Protein AF-0000000080698400 (afdb_homodimer)

Organism: Cardiobacterium hominis (strain ATCC 15826 / DSM 8339 / NCTC 10426 / 6573) (NCBI:txid638300)

Structure (mmCIF, N/CA/C/O backbone):
data_AF-0000000080698400-model_v1
#
loop_
_entity.id
_entity.type
_entity.pdbx_description
1 polymer 'DUF2726 domain-containing protein'
#
loop_
_atom_site.group_PDB
_atom_site.id
_atom_site.type_symbol
_atom_site.label_atom_id
_atom_site.label_alt_id
_atom_site.label_comp_id
_atom_site.label_asym_id
_atom_site.label_entity_id
_atom_site.label_seq_id
_atom_site.pdbx_PDB_ins_code
_atom_site.Cartn_x
_atom_site.Cartn_y
_atom_site.Cartn_z
_atom_site.occupancy
_atom_site.B_iso_or_equiv
_atom_site.auth_seq_id
_atom_site.auth_comp_id
_atom_site.auth_asym_id
_atom_site.auth_atom_id
_atom_site.pdbx_PDB_model_num
ATOM 1 N N . MET A 1 1 ? 41.75 26.656 46.562 1 43.94 1 MET A N 1
ATOM 2 C CA . MET A 1 1 ? 40.75 25.609 46.781 1 43.94 1 MET A CA 1
ATOM 3 C C . MET A 1 1 ? 39.75 25.578 45.625 1 43.94 1 MET A C 1
ATOM 5 O O . MET A 1 1 ? 38.844 26.406 45.562 1 43.94 1 MET A O 1
ATOM 9 N N . GLN A 1 2 ? 40.094 25.203 44.406 1 65.56 2 GLN A N 1
ATOM 10 C CA . GLN A 1 2 ? 39.625 25.156 43.031 1 65.56 2 GLN A CA 1
ATOM 11 C C . GLN A 1 2 ? 38.438 24.234 42.875 1 65.56 2 GLN A C 1
ATOM 13 O O . GLN A 1 2 ? 37.875 24.078 41.781 1 65.56 2 GLN A O 1
ATOM 18 N N . PHE A 1 3 ? 38 23.656 44 1 71.06 3 PHE A N 1
ATOM 19 C CA . PHE A 1 3 ? 37 22.609 44.094 1 71.06 3 PHE A CA 1
ATOM 20 C C . PHE A 1 3 ? 35.594 23.188 43.812 1 71.06 3 PHE A C 1
ATOM 22 O O . PHE A 1 3 ? 34.75 22.516 43.188 1 71.06 3 PHE A O 1
ATOM 29 N N . PRO A 1 4 ? 35.406 24.438 44.062 1 76.19 4 PRO A N 1
ATOM 30 C CA . PRO A 1 4 ? 34.031 24.922 43.969 1 76.19 4 PRO A CA 1
ATOM 31 C C . PRO A 1 4 ? 33.594 25.109 42.5 1 76.19 4 PRO A C 1
ATOM 33 O O . PRO A 1 4 ? 32.438 24.859 42.188 1 76.19 4 PRO A O 1
ATOM 36 N N . VAL A 1 5 ? 34.469 25.25 41.625 1 80.94 5 VAL A N 1
ATOM 37 C CA . VAL A 1 5 ? 34.156 25.531 40.219 1 80.94 5 VAL A CA 1
ATOM 38 C C . VAL A 1 5 ? 33.781 24.234 39.5 1 80.94 5 VAL A C 1
ATOM 40 O O . VAL A 1 5 ? 32.844 24.219 38.688 1 80.94 5 VAL A O 1
ATOM 43 N N . ILE A 1 6 ? 34.469 23.203 39.906 1 81.56 6 ILE A N 1
ATOM 44 C CA . ILE A 1 6 ? 34.25 21.922 39.281 1 81.56 6 ILE A CA 1
ATOM 45 C C . ILE A 1 6 ? 32.875 21.375 39.656 1 81.56 6 ILE A C 1
ATOM 47 O O . ILE A 1 6 ? 32.156 20.875 38.781 1 81.56 6 ILE A O 1
ATOM 51 N N . ILE A 1 7 ? 32.5 21.547 40.875 1 82.56 7 ILE A N 1
ATOM 52 C CA . ILE A 1 7 ? 31.234 21.031 41.375 1 82.56 7 ILE A CA 1
ATOM 53 C C . ILE A 1 7 ? 30.078 21.797 40.719 1 82.56 7 ILE A C 1
ATOM 55 O O . ILE A 1 7 ? 29.078 21.203 40.344 1 82.56 7 ILE A O 1
ATOM 59 N N . THR A 1 8 ? 30.328 23.078 40.469 1 83.06 8 THR A N 1
ATOM 60 C CA . THR A 1 8 ? 29.312 23.922 39.844 1 83.06 8 THR A CA 1
ATOM 61 C C . THR A 1 8 ? 29.109 23.531 38.375 1 83.06 8 THR A C 1
ATOM 63 O O . THR A 1 8 ? 27.984 23.469 37.906 1 83.06 8 THR A O 1
ATOM 66 N N . GLY A 1 9 ? 30.203 23.172 37.75 1 82.62 9 GLY A N 1
ATOM 67 C CA . GLY A 1 9 ? 30.125 22.75 36.375 1 82.62 9 GLY A CA 1
ATOM 68 C C . GLY A 1 9 ? 29.391 21.438 36.188 1 82.62 9 GLY A C 1
ATOM 69 O O . GLY A 1 9 ? 28.547 21.328 35.281 1 82.62 9 GLY A O 1
ATOM 70 N N . ILE A 1 10 ? 29.688 20.531 37.062 1 86.38 10 ILE A N 1
ATOM 71 C CA . ILE A 1 10 ? 29.062 19.203 37 1 86.38 10 ILE A CA 1
ATOM 72 C C . ILE A 1 10 ? 27.562 19.328 37.281 1 86.38 10 ILE A C 1
ATOM 74 O O . ILE A 1 10 ? 26.75 18.688 36.625 1 86.38 10 ILE A O 1
ATOM 78 N N . SER A 1 11 ? 27.234 20.219 38.219 1 86.38 11 SER A N 1
ATOM 79 C CA . SER A 1 11 ? 25.844 20.438 38.594 1 86.38 11 SER A CA 1
ATOM 80 C C . SER A 1 11 ? 25.047 21.031 37.438 1 86.38 11 SER A C 1
ATOM 82 O O . SER A 1 11 ? 23.906 20.641 37.188 1 86.38 11 SER A O 1
ATOM 84 N N . ILE A 1 12 ? 25.688 21.984 36.688 1 87.75 12 ILE A N 1
ATOM 85 C CA . ILE A 1 12 ? 25.047 22.625 35.562 1 87.75 12 ILE A CA 1
ATOM 86 C C . ILE A 1 12 ? 24.859 21.594 34.438 1 87.75 12 ILE A C 1
ATOM 88 O O . ILE A 1 12 ? 23.797 21.531 33.812 1 87.75 12 ILE A O 1
ATOM 92 N N . PHE A 1 13 ? 25.906 20.766 34.25 1 87.75 13 PHE A N 1
ATOM 93 C CA . PHE A 1 13 ? 25.844 19.719 33.219 1 87.75 13 PHE A CA 1
ATOM 94 C C . PHE A 1 13 ? 24.75 18.719 33.531 1 87.75 13 PHE A C 1
ATOM 96 O O . PHE A 1 13 ? 24 18.328 32.625 1 87.75 13 PHE A O 1
ATOM 103 N N . LEU A 1 14 ? 24.578 18.359 34.812 1 87.94 14 LEU A N 1
ATOM 104 C CA . LEU A 1 14 ? 23.531 17.438 35.219 1 87.94 14 LEU A CA 1
ATOM 105 C C . LEU A 1 14 ? 22.156 18.062 35.062 1 87.94 14 LEU A C 1
ATOM 107 O O . LEU A 1 14 ? 21.219 17.391 34.625 1 87.94 14 LEU A O 1
ATOM 111 N N . LEU A 1 15 ? 22.047 19.391 35.312 1 88.69 15 LEU A N 1
ATOM 112 C CA . LEU A 1 15 ? 20.766 20.094 35.188 1 88.69 15 LEU A CA 1
ATOM 113 C C . LEU A 1 15 ? 20.359 20.203 33.719 1 88.69 15 LEU A C 1
ATOM 115 O O . LEU A 1 15 ? 19.203 20 33.375 1 88.69 15 LEU A O 1
ATOM 119 N N . LEU A 1 16 ? 21.344 20.516 32.844 1 89.5 16 LEU A N 1
ATOM 120 C CA . LEU A 1 16 ? 21.078 20.578 31.406 1 89.5 16 LEU A CA 1
ATOM 121 C C . LEU A 1 16 ? 20.688 19.219 30.859 1 89.5 16 LEU A C 1
ATOM 123 O O . LEU A 1 16 ? 19.797 19.109 30 1 89.5 16 LEU A O 1
ATOM 127 N N . GLY A 1 17 ? 21.359 18.172 31.406 1 87.75 17 GLY A N 1
ATOM 128 C CA . GLY A 1 17 ? 21.016 16.812 31.047 1 87.75 17 GLY A CA 1
ATOM 129 C C . GLY A 1 17 ? 19.594 16.438 31.438 1 87.75 17 GLY A C 1
ATOM 130 O O . GLY A 1 17 ? 18.859 15.859 30.641 1 87.75 17 GLY A O 1
ATOM 131 N N . ILE A 1 18 ? 19.312 16.844 32.625 1 89.06 18 ILE A N 1
ATOM 132 C CA . ILE A 1 18 ? 17.984 16.562 33.156 1 89.06 18 ILE A CA 1
ATOM 133 C C . ILE A 1 18 ? 16.938 17.375 32.375 1 89.06 18 ILE A C 1
ATOM 135 O O . ILE A 1 18 ? 15.891 16.844 32 1 89.06 18 ILE A O 1
ATOM 139 N N . PHE A 1 19 ? 17.297 18.641 32.125 1 89.75 19 PHE A N 1
ATOM 140 C CA . PHE A 1 19 ? 16.391 19.484 31.328 1 89.75 19 PHE A CA 1
ATOM 141 C C . PHE A 1 19 ? 16.172 18.906 29.938 1 89.75 19 PHE A C 1
ATOM 143 O O . PHE A 1 19 ? 15.047 18.859 29.453 1 89.75 19 PHE A O 1
ATOM 150 N N . GLY A 1 20 ? 17.25 18.391 29.266 1 87.69 20 GLY A N 1
ATOM 151 C CA . GLY A 1 20 ? 17.156 17.75 27.953 1 87.69 20 GLY A CA 1
ATOM 152 C C . GLY A 1 20 ? 16.297 16.5 27.969 1 87.69 20 GLY A C 1
ATOM 153 O O . GLY A 1 20 ? 15.5 16.281 27.047 1 87.69 20 GLY A O 1
ATOM 154 N N . MET A 1 21 ? 16.469 15.828 29.031 1 89.88 21 MET A N 1
ATOM 155 C CA . MET A 1 21 ? 15.711 14.594 29.156 1 89.88 21 MET A CA 1
ATOM 156 C C . MET A 1 21 ? 14.227 14.891 29.359 1 89.88 21 MET A C 1
ATOM 158 O O . MET A 1 21 ? 13.375 14.25 28.75 1 89.88 21 MET A O 1
ATOM 162 N N . VAL A 1 22 ? 13.922 15.828 30.188 1 88.88 22 VAL A N 1
ATOM 163 C CA . VAL A 1 22 ? 12.539 16.203 30.469 1 88.88 22 VAL A CA 1
ATOM 164 C C . VAL A 1 22 ? 11.898 16.766 29.188 1 88.88 22 VAL A C 1
ATOM 166 O O . VAL A 1 22 ? 10.75 16.438 28.875 1 88.88 22 VAL A O 1
ATOM 169 N N . ARG A 1 23 ? 12.664 17.562 28.469 1 89.44 23 ARG A N 1
ATOM 170 C CA . ARG A 1 23 ? 12.172 18.125 27.219 1 89.44 23 ARG A CA 1
ATOM 171 C C . ARG A 1 23 ? 11.859 17.031 26.203 1 89.44 23 ARG A C 1
ATOM 173 O O . ARG A 1 23 ? 10.828 17.078 25.531 1 89.44 23 ARG A O 1
ATOM 180 N N . GLN A 1 24 ? 12.688 16.031 26.078 1 88 24 GLN A N 1
ATOM 181 C CA . GLN A 1 24 ? 12.484 14.914 25.156 1 88 24 GLN A CA 1
ATOM 182 C C . GLN A 1 24 ? 11.242 14.117 25.547 1 88 24 GLN A C 1
ATOM 184 O O . GLN A 1 24 ? 10.453 13.727 24.672 1 88 24 GLN A O 1
ATOM 189 N N . GLN A 1 25 ? 11.133 13.906 26.781 1 88.25 25 GLN A N 1
ATOM 190 C CA . GLN A 1 25 ? 9.977 13.172 27.281 1 88.25 25 GLN A CA 1
ATOM 191 C C . GLN A 1 25 ? 8.68 13.938 27.016 1 88.25 25 GLN A C 1
ATOM 193 O O . GLN A 1 25 ? 7.664 13.344 26.656 1 88.25 25 GLN A O 1
ATOM 198 N N . TRP A 1 26 ? 8.758 15.227 27.203 1 89.06 26 TRP A N 1
ATOM 199 C CA . TRP A 1 26 ? 7.594 16.062 26.953 1 89.06 26 TRP A CA 1
ATOM 200 C C . TRP A 1 26 ? 7.211 16.031 25.469 1 89.06 26 TRP A C 1
ATOM 202 O O . TRP A 1 26 ? 6.035 15.922 25.125 1 89.06 26 TRP A O 1
ATOM 212 N N . ARG A 1 27 ? 8.117 16.172 24.656 1 86.19 27 ARG A N 1
ATOM 213 C CA . ARG A 1 27 ? 7.883 16.109 23.219 1 86.19 27 ARG A CA 1
ATOM 214 C C . ARG A 1 27 ? 7.277 14.766 22.812 1 86.19 27 ARG A C 1
ATOM 216 O O . ARG A 1 27 ? 6.355 14.711 22 1 86.19 27 ARG A O 1
ATOM 223 N N . ALA A 1 28 ? 7.797 13.742 23.375 1 85.62 28 ALA A N 1
ATOM 224 C CA . ALA A 1 28 ? 7.293 12.398 23.094 1 85.62 28 ALA A CA 1
ATOM 225 C C . ALA A 1 28 ? 5.836 12.258 23.516 1 85.62 28 ALA A C 1
ATOM 227 O O . ALA A 1 28 ? 5.023 11.68 22.797 1 85.62 28 ALA A O 1
ATOM 228 N N . GLN A 1 29 ? 5.523 12.789 24.594 1 88.25 29 GLN A N 1
ATOM 229 C CA . GLN A 1 29 ? 4.164 12.727 25.125 1 88.25 29 GLN A CA 1
ATOM 230 C C . GLN A 1 29 ? 3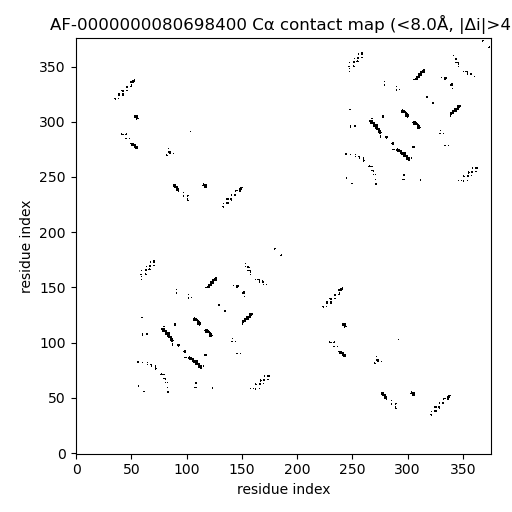.203 13.547 24.266 1 88.25 29 GLN A C 1
ATOM 232 O O . GLN A 1 29 ? 2.08 13.117 24 1 88.25 29 GLN A O 1
ATOM 237 N N . LYS A 1 30 ? 3.678 14.68 23.875 1 88.12 30 LYS A N 1
ATOM 238 C CA . LYS A 1 30 ? 2.867 15.531 23.016 1 88.12 30 LYS A CA 1
ATOM 239 C C . LYS A 1 30 ? 2.572 14.836 21.688 1 88.12 30 LYS A C 1
ATOM 241 O O . LYS A 1 30 ? 1.443 14.883 21.188 1 88.12 30 LYS A O 1
ATOM 246 N N . ARG A 1 31 ? 3.521 14.211 21.172 1 85.5 31 ARG A N 1
ATOM 247 C CA . ARG A 1 31 ? 3.357 13.484 19.922 1 85.5 31 ARG A CA 1
ATOM 248 C C . ARG A 1 31 ? 2.361 12.336 20.078 1 85.5 31 ARG A C 1
ATOM 250 O O . ARG A 1 31 ? 1.515 12.125 19.203 1 85.5 31 ARG A O 1
ATOM 257 N N . LYS A 1 32 ? 2.514 11.664 21.109 1 87.75 32 LYS A N 1
ATOM 258 C CA . LYS A 1 32 ? 1.601 10.555 21.375 1 87.75 32 LYS A CA 1
ATOM 259 C C . LYS A 1 32 ? 0.159 11.047 21.484 1 87.75 32 LYS A C 1
ATOM 261 O O . LYS A 1 32 ? -0.759 10.414 20.953 1 87.75 32 LYS A O 1
ATOM 266 N N . ARG A 1 33 ? -0.001 12.109 22.125 1 88.25 33 ARG A N 1
ATOM 267 C CA . ARG A 1 33 ? -1.326 12.695 22.281 1 88.25 33 ARG A CA 1
ATOM 268 C C . ARG A 1 33 ? -1.89 13.148 20.953 1 88.25 33 ARG A C 1
ATOM 270 O O . ARG A 1 33 ? -3.07 12.945 20.656 1 88.25 33 ARG A O 1
ATOM 277 N N . PHE A 1 34 ? -1.082 13.734 20.234 1 88.56 34 PHE A N 1
ATOM 278 C CA . PHE A 1 34 ? -1.497 14.195 18.906 1 88.56 34 PHE A CA 1
ATOM 279 C C . PHE A 1 34 ? -1.932 13.023 18.047 1 88.56 34 PHE A C 1
ATOM 281 O O . PHE A 1 34 ? -2.982 13.078 17.391 1 88.56 34 PHE A O 1
ATOM 288 N N . LYS A 1 35 ? -1.166 11.984 18.016 1 89.25 35 LYS A N 1
ATOM 289 C CA . LYS A 1 35 ? -1.488 10.797 17.234 1 89.25 35 LYS A CA 1
ATOM 290 C C . LYS A 1 35 ? -2.809 10.18 17.688 1 89.25 35 LYS A C 1
ATOM 292 O O . LYS A 1 35 ? -3.596 9.711 16.859 1 89.25 35 LYS A O 1
ATOM 297 N N . LYS A 1 36 ? -3.02 10.148 18.938 1 91.69 36 LYS A N 1
ATOM 298 C CA . LYS A 1 36 ? -4.27 9.617 19.484 1 91.69 36 LYS A CA 1
ATOM 299 C C . LYS A 1 36 ? -5.461 10.461 19.047 1 91.69 36 LYS A C 1
ATOM 301 O O . LYS A 1 36 ? -6.492 9.922 18.625 1 91.69 36 LYS A O 1
ATOM 306 N N . THR A 1 37 ? -5.328 11.719 19.141 1 93.69 37 THR A N 1
ATOM 307 C CA . THR A 1 37 ? -6.395 12.617 18.719 1 93.69 37 THR A CA 1
ATOM 308 C C . THR A 1 37 ? -6.691 12.453 17.234 1 93.69 37 THR A C 1
ATOM 310 O O . THR A 1 37 ? -7.852 12.438 16.828 1 93.69 37 THR A O 1
ATOM 313 N N . GLN A 1 38 ? -5.652 12.359 16.422 1 93.56 38 GLN A N 1
ATOM 314 C CA . GLN A 1 38 ? -5.824 12.141 14.992 1 93.56 38 GLN A CA 1
ATOM 315 C C . GLN A 1 38 ? -6.559 10.828 14.727 1 93.56 38 GLN A C 1
ATOM 317 O O . GLN A 1 38 ? -7.434 10.773 13.859 1 93.56 38 GLN A O 1
ATOM 322 N N . ALA A 1 39 ? -6.188 9.797 15.43 1 94.06 39 ALA A N 1
ATOM 323 C CA . ALA A 1 39 ? -6.844 8.5 15.289 1 94.06 39 ALA A CA 1
ATOM 324 C C . ALA A 1 39 ? -8.328 8.594 15.641 1 94.06 39 ALA A C 1
ATOM 326 O O . ALA A 1 39 ? -9.172 8.023 14.945 1 94.06 39 ALA A O 1
ATOM 327 N N . GLU A 1 40 ? -8.617 9.281 16.656 1 95.81 40 GLU A N 1
ATOM 328 C CA . GLU A 1 40 ? -10 9.469 17.094 1 95.81 40 GLU A CA 1
ATOM 329 C C . GLU A 1 40 ? -10.797 10.266 16.062 1 95.81 40 GLU A C 1
ATOM 331 O O . GLU A 1 40 ? -11.953 9.945 15.781 1 95.81 40 GLU A O 1
ATOM 336 N N . GLU A 1 41 ? -10.172 11.273 15.609 1 96.5 41 GLU A N 1
ATOM 337 C CA . GLU A 1 41 ? -10.82 12.062 14.57 1 96.5 41 GLU A CA 1
ATOM 338 C C . GLU A 1 41 ? -11.086 11.219 13.328 1 96.5 41 GLU A C 1
ATOM 340 O O . GLU A 1 41 ? -12.172 11.281 12.742 1 96.5 41 GLU A O 1
ATOM 345 N N . ASN A 1 42 ? -10.141 10.469 12.875 1 96.44 42 ASN A N 1
ATOM 346 C CA . ASN A 1 42 ? -10.312 9.578 11.734 1 96.44 42 ASN A CA 1
ATOM 347 C C . ASN A 1 42 ? -11.438 8.57 11.977 1 96.44 42 ASN A C 1
ATOM 349 O O . ASN A 1 42 ? -12.219 8.281 11.07 1 96.44 42 ASN A O 1
ATOM 353 N N . LEU A 1 43 ? -11.469 8.039 13.188 1 97 43 LEU A N 1
ATOM 354 C CA . LEU A 1 43 ? -12.523 7.098 13.523 1 97 43 LEU A CA 1
ATOM 355 C C . LEU A 1 43 ? -13.898 7.758 13.414 1 97 43 LEU A C 1
ATOM 357 O O . LEU A 1 43 ? -14.836 7.156 12.891 1 97 43 LEU A O 1
ATOM 361 N N . ARG A 1 44 ? -13.992 8.938 13.922 1 97.69 44 ARG A N 1
ATOM 362 C CA . ARG A 1 44 ? -15.25 9.672 13.812 1 97.69 44 ARG A CA 1
ATOM 363 C C . ARG A 1 44 ? -15.656 9.844 12.352 1 97.69 44 ARG A C 1
ATOM 365 O O . ARG A 1 44 ? -16.812 9.609 11.992 1 97.69 44 ARG A O 1
ATOM 372 N N . ILE A 1 45 ? -14.75 10.242 11.555 1 98.19 45 ILE A N 1
ATOM 373 C CA . ILE A 1 45 ? -14.992 10.453 10.133 1 98.19 45 ILE A CA 1
ATOM 374 C C . ILE A 1 45 ? -15.484 9.156 9.492 1 98.19 45 ILE A C 1
ATOM 376 O O . ILE A 1 45 ? -16.484 9.156 8.766 1 98.19 45 ILE A O 1
ATOM 380 N N . VAL A 1 46 ? -14.852 8.102 9.781 1 98.06 46 VAL A N 1
ATOM 381 C CA . VAL A 1 46 ? -15.172 6.805 9.188 1 98.06 46 VAL A CA 1
ATOM 382 C C . VAL A 1 46 ? -16.562 6.355 9.641 1 98.06 46 VAL A C 1
ATOM 384 O O . VAL A 1 46 ? -17.344 5.848 8.844 1 98.06 46 VAL A O 1
ATOM 387 N N . ARG A 1 47 ? -16.875 6.562 10.906 1 97.5 47 ARG A N 1
ATOM 388 C CA . ARG A 1 47 ? -18.156 6.168 11.477 1 97.5 47 ARG A CA 1
ATOM 389 C C . ARG A 1 47 ? -19.312 6.918 10.812 1 97.5 47 ARG A C 1
ATOM 391 O O . ARG A 1 47 ? -20.406 6.371 10.656 1 97.5 47 ARG A O 1
ATOM 398 N N . GLU A 1 48 ? -19.031 8.047 10.383 1 97.94 48 GLU A N 1
ATOM 399 C CA . GLU A 1 48 ? -20.078 8.922 9.875 1 97.94 48 GLU A CA 1
ATOM 400 C C . GLU A 1 48 ? -20.203 8.828 8.359 1 97.94 48 GLU A C 1
ATOM 402 O O . GLU A 1 48 ? -21.031 9.508 7.754 1 97.94 48 GLU A O 1
ATOM 407 N N . ASN A 1 49 ? -19.406 7.984 7.773 1 98.19 49 ASN A N 1
ATOM 408 C CA . ASN A 1 49 ? -19.406 7.922 6.316 1 98.19 49 ASN A CA 1
ATOM 409 C C . ASN A 1 49 ? -19.406 6.48 5.82 1 98.19 49 ASN A C 1
ATOM 411 O O . ASN A 1 49 ? -19.125 5.555 6.586 1 98.19 49 ASN A O 1
ATOM 415 N N . ARG A 1 50 ? -19.766 6.336 4.535 1 98.12 50 ARG A N 1
ATOM 416 C CA . ARG A 1 50 ? -19.75 5.031 3.877 1 98.12 50 ARG A CA 1
ATOM 417 C C . ARG A 1 50 ? -18.781 5.012 2.707 1 98.12 50 ARG A C 1
ATOM 419 O O . ARG A 1 50 ? -18.781 5.922 1.876 1 98.12 50 ARG A O 1
ATOM 426 N N . TYR A 1 51 ? -18.016 4.012 2.711 1 98.56 51 TYR A N 1
ATOM 427 C CA . TYR A 1 51 ? -17.031 3.85 1.646 1 98.56 51 TYR A CA 1
ATOM 428 C C . TYR A 1 51 ? -17.531 2.879 0.584 1 98.56 51 TYR A C 1
ATOM 430 O O . TYR A 1 51 ? -18.453 2.105 0.829 1 98.56 51 TYR A O 1
ATOM 438 N N . GLN A 1 52 ? -16.938 2.988 -0.559 1 98.44 52 GLN A N 1
ATOM 439 C CA . GLN A 1 52 ? -17.266 2.109 -1.678 1 98.44 52 GLN A CA 1
ATOM 440 C C . GLN A 1 52 ? -16.062 1.269 -2.086 1 98.44 52 GLN A C 1
ATOM 442 O O . GLN A 1 52 ? -14.938 1.771 -2.137 1 98.44 52 GLN A O 1
ATOM 447 N N . ALA A 1 53 ? -16.359 0.037 -2.377 1 98.5 53 ALA A N 1
ATOM 448 C CA . ALA A 1 53 ? -15.289 -0.833 -2.852 1 98.5 53 ALA A CA 1
ATOM 449 C C . ALA A 1 53 ? -14.852 -0.451 -4.262 1 98.5 53 ALA A C 1
ATOM 451 O O . ALA A 1 53 ? -15.664 0.036 -5.059 1 98.5 53 ALA A O 1
ATOM 452 N N . LYS A 1 54 ? -13.641 -0.607 -4.543 1 97.62 54 LYS A N 1
ATOM 453 C CA . LYS A 1 54 ? -13.109 -0.426 -5.891 1 97.62 54 LYS A CA 1
ATOM 454 C C . LYS A 1 54 ? -12.062 -1.485 -6.215 1 97.62 54 LYS A C 1
ATOM 456 O O . LYS A 1 54 ? -11.531 -2.137 -5.316 1 97.62 54 LYS A O 1
ATOM 461 N N . LYS A 1 55 ? -11.758 -1.626 -7.496 1 97.88 55 LYS A N 1
ATOM 462 C CA . LYS A 1 55 ? -10.75 -2.58 -7.941 1 97.88 55 LYS A CA 1
ATOM 463 C C . LYS A 1 55 ? -9.344 -2.107 -7.566 1 97.88 55 LYS A C 1
ATOM 465 O O . LYS A 1 55 ? -9.023 -0.928 -7.715 1 97.88 55 LYS A O 1
ATOM 470 N N . ILE A 1 56 ? -8.547 -3.031 -7.129 1 98.31 56 ILE A N 1
ATOM 471 C CA . ILE A 1 56 ? -7.207 -2.658 -6.68 1 98.31 56 ILE A CA 1
ATOM 472 C C . ILE A 1 56 ? -6.328 -2.338 -7.887 1 98.31 56 ILE A C 1
ATOM 474 O O . ILE A 1 56 ? -5.352 -1.595 -7.77 1 98.31 56 ILE A O 1
ATOM 478 N N . CYS A 1 57 ? -6.707 -2.859 -9.109 1 96.25 57 CYS A N 1
ATOM 479 C CA . CYS A 1 57 ? -5.926 -2.645 -10.32 1 96.25 57 CYS A CA 1
ATOM 480 C C . CYS A 1 57 ? -6.805 -2.133 -11.453 1 96.25 57 CYS A C 1
ATOM 482 O O . CYS A 1 57 ? -7.957 -2.551 -11.586 1 96.25 57 CYS A O 1
ATOM 484 N N . ASN A 1 58 ? -6.215 -1.256 -12.203 1 93.12 58 ASN A N 1
ATOM 485 C CA . ASN A 1 58 ? -6.863 -0.908 -13.461 1 93.12 58 ASN A CA 1
ATOM 486 C C . ASN A 1 58 ? -6.48 -1.88 -14.578 1 93.12 58 ASN A C 1
ATOM 488 O O . ASN A 1 58 ? -5.742 -2.838 -14.344 1 93.12 58 ASN A O 1
ATOM 492 N N . ALA A 1 59 ? -6.973 -1.706 -15.734 1 93.31 59 ALA A N 1
ATOM 493 C CA . ALA A 1 59 ? -6.801 -2.65 -16.844 1 93.31 59 ALA A CA 1
ATOM 494 C C . ALA A 1 59 ? -5.332 -2.764 -17.234 1 93.31 59 ALA A C 1
ATOM 496 O O . ALA A 1 59 ? -4.852 -3.854 -17.562 1 93.31 59 ALA A O 1
ATOM 497 N N . ASN A 1 60 ? -4.637 -1.608 -17.266 1 94.19 60 ASN A N 1
ATOM 498 C CA . ASN A 1 60 ? -3.223 -1.612 -17.625 1 94.19 60 ASN A CA 1
ATOM 499 C C . ASN A 1 60 ? -2.391 -2.375 -16.594 1 94.19 60 ASN A C 1
ATOM 501 O O . ASN A 1 60 ? -1.528 -3.176 -16.953 1 94.19 60 ASN A O 1
ATOM 505 N N . GLU A 1 61 ? -2.676 -2.152 -15.328 1 96.12 61 GLU A N 1
ATOM 506 C CA . GLU A 1 61 ? -1.986 -2.846 -14.242 1 96.12 61 GLU A CA 1
ATOM 507 C C . GLU A 1 61 ? -2.268 -4.344 -14.281 1 96.12 61 GLU A C 1
ATOM 509 O O . GLU A 1 61 ? -1.373 -5.156 -14.039 1 96.12 61 GLU A O 1
ATOM 514 N N . ARG A 1 62 ? -3.471 -4.676 -14.617 1 96.44 62 ARG A N 1
ATOM 515 C CA . ARG A 1 62 ? -3.832 -6.082 -14.75 1 96.44 62 ARG A CA 1
ATOM 516 C C . ARG A 1 62 ? -3.033 -6.754 -15.859 1 96.44 62 ARG A C 1
ATOM 518 O O . ARG A 1 62 ? -2.555 -7.879 -15.695 1 96.44 62 ARG A O 1
ATOM 525 N N . ALA A 1 63 ? -2.928 -6.066 -16.938 1 96.5 63 ALA A N 1
ATOM 526 C CA . ALA A 1 63 ? -2.148 -6.598 -18.047 1 96.5 63 ALA A CA 1
ATOM 527 C C . ALA A 1 63 ? -0.692 -6.812 -17.641 1 96.5 63 ALA A C 1
ATOM 529 O O . ALA A 1 63 ? -0.108 -7.859 -17.953 1 96.5 63 ALA A O 1
ATOM 530 N N . ALA A 1 64 ? -0.139 -5.816 -17.016 1 97.88 64 ALA A N 1
ATOM 531 C CA . ALA A 1 64 ? 1.24 -5.918 -16.531 1 97.88 64 ALA A CA 1
ATOM 532 C C . ALA A 1 64 ? 1.4 -7.07 -15.555 1 97.88 64 ALA A C 1
ATOM 534 O O . ALA A 1 64 ? 2.367 -7.832 -15.633 1 97.88 64 ALA A O 1
ATOM 535 N N . TYR A 1 65 ? 0.446 -7.195 -14.664 1 98.56 65 TYR A N 1
ATOM 536 C CA . TYR A 1 65 ? 0.461 -8.25 -13.656 1 98.56 65 TYR A CA 1
ATOM 537 C C . TYR A 1 65 ? 0.457 -9.625 -14.312 1 98.56 65 TYR A C 1
ATOM 539 O O . TYR A 1 65 ? 1.263 -10.492 -13.961 1 98.56 65 TYR A O 1
ATOM 547 N N . THR A 1 66 ? -0.423 -9.797 -15.227 1 97.69 66 THR A N 1
ATOM 548 C CA . THR A 1 66 ? -0.555 -11.078 -15.914 1 97.69 66 THR A CA 1
ATOM 549 C C . THR A 1 66 ? 0.729 -11.422 -16.672 1 97.69 66 THR A C 1
ATOM 551 O O . THR A 1 66 ? 1.178 -12.57 -16.641 1 97.69 66 THR A O 1
ATOM 554 N N . ALA A 1 67 ? 1.289 -10.43 -17.281 1 98.44 67 ALA A N 1
ATOM 555 C CA . ALA A 1 67 ? 2.533 -10.648 -18.016 1 98.44 67 ALA A CA 1
ATOM 556 C C . ALA A 1 67 ? 3.672 -11.016 -17.078 1 98.44 67 ALA A C 1
ATOM 558 O O . ALA A 1 67 ? 4.461 -11.914 -17.359 1 98.44 67 ALA A O 1
ATOM 559 N N . ALA A 1 68 ? 3.771 -10.32 -16 1 98.75 68 ALA A N 1
ATOM 560 C CA . ALA A 1 68 ? 4.824 -10.594 -15.023 1 98.75 68 ALA A CA 1
ATOM 561 C C . ALA A 1 68 ? 4.707 -12.016 -14.484 1 98.75 68 ALA A C 1
ATOM 563 O O . ALA A 1 68 ? 5.703 -12.734 -14.398 1 98.75 68 ALA A O 1
ATOM 564 N N . CYS A 1 69 ? 3.48 -12.367 -14.109 1 98.06 69 CYS A N 1
ATOM 565 C CA . CYS A 1 69 ? 3.244 -13.711 -13.602 1 98.06 69 CYS A CA 1
ATOM 566 C C . CYS A 1 69 ? 3.629 -14.766 -14.641 1 98.06 69 CYS A C 1
ATOM 568 O O . CYS A 1 69 ? 4.211 -15.797 -14.297 1 98.06 69 CYS A O 1
ATOM 570 N N . ALA A 1 70 ? 3.301 -14.492 -15.875 1 98.06 70 ALA A N 1
ATOM 571 C CA . ALA A 1 70 ? 3.607 -15.43 -16.938 1 98.06 70 ALA A CA 1
ATOM 572 C C . ALA A 1 70 ? 5.113 -15.656 -17.062 1 98.06 70 ALA A C 1
ATOM 574 O O . ALA A 1 70 ? 5.566 -16.797 -17.203 1 98.06 70 ALA A O 1
ATOM 575 N N . VAL A 1 71 ? 5.867 -14.594 -17.031 1 98.25 71 VAL A N 1
ATOM 576 C CA . VAL A 1 71 ? 7.32 -14.68 -17.125 1 98.25 71 VAL A CA 1
ATOM 577 C C . VAL A 1 71 ? 7.871 -15.555 -16 1 98.25 71 VAL A C 1
ATOM 579 O O . VAL A 1 71 ? 8.719 -16.422 -16.234 1 98.25 71 VAL A O 1
ATOM 582 N N . ILE A 1 72 ? 7.379 -15.336 -14.828 1 97.44 72 ILE A N 1
ATOM 583 C CA . ILE A 1 72 ? 7.855 -16.062 -13.656 1 97.44 72 ILE A CA 1
ATOM 584 C C . ILE A 1 72 ? 7.496 -17.531 -13.773 1 97.44 72 ILE A C 1
ATOM 586 O O . ILE A 1 72 ? 8.336 -18.406 -13.531 1 97.44 72 ILE A O 1
ATOM 590 N N . TRP A 1 73 ? 6.273 -17.75 -14.133 1 96.06 73 TRP A N 1
ATOM 591 C CA . TRP A 1 73 ? 5.777 -19.125 -14.273 1 96.06 73 TRP A CA 1
ATOM 592 C C . TRP A 1 73 ? 6.547 -19.875 -15.352 1 96.06 73 TRP A C 1
ATOM 594 O O . TRP A 1 73 ? 6.926 -21.031 -15.164 1 96.06 73 TRP A O 1
ATOM 604 N N . GLU A 1 74 ? 6.781 -19.281 -16.469 1 97.06 74 GLU A N 1
ATOM 605 C CA . GLU A 1 74 ? 7.473 -19.906 -17.594 1 97.06 74 GLU A CA 1
ATOM 606 C C . GLU A 1 74 ? 8.906 -20.281 -17.219 1 97.06 74 GLU A C 1
ATOM 608 O O . GLU A 1 74 ? 9.453 -21.25 -17.734 1 97.06 74 GLU A O 1
ATOM 613 N N . ARG A 1 75 ? 9.469 -19.531 -16.312 1 95.38 75 ARG A N 1
ATOM 614 C CA . ARG A 1 75 ? 10.828 -19.781 -15.836 1 95.38 75 ARG A CA 1
ATOM 615 C C . ARG A 1 75 ? 10.836 -20.828 -14.727 1 95.38 75 ARG A C 1
ATOM 617 O O . ARG A 1 75 ? 11.898 -21.203 -14.234 1 95.38 75 ARG A O 1
ATOM 624 N N . GLN A 1 76 ? 9.594 -21.281 -14.273 1 94.56 76 GLN A N 1
ATOM 625 C CA . GLN A 1 76 ? 9.43 -22.25 -13.188 1 94.56 76 GLN A CA 1
ATOM 626 C C . GLN A 1 76 ? 10.086 -21.75 -11.906 1 94.56 76 GLN A C 1
ATOM 628 O O . GLN A 1 76 ? 10.836 -22.469 -11.258 1 94.56 76 GLN A O 1
ATOM 633 N N . ARG A 1 77 ? 9.836 -20.422 -11.656 1 92.5 77 ARG A N 1
ATOM 634 C CA . ARG A 1 77 ? 10.383 -19.781 -10.461 1 92.5 77 ARG A CA 1
ATOM 635 C C . ARG A 1 77 ? 9.273 -19.469 -9.461 1 92.5 77 ARG A C 1
ATOM 637 O O . ARG A 1 77 ? 8.094 -19.688 -9.742 1 92.5 77 ARG A O 1
ATOM 644 N N . LYS A 1 78 ? 9.711 -19.062 -8.25 1 93.38 78 LYS A N 1
ATOM 645 C CA . LYS A 1 78 ? 8.766 -18.922 -7.145 1 93.38 78 LYS A CA 1
ATOM 646 C C . LYS A 1 78 ? 8.617 -17.453 -6.727 1 93.38 78 LYS A C 1
ATOM 648 O O . LYS A 1 78 ? 8.188 -17.172 -5.605 1 93.38 78 LYS A O 1
ATOM 653 N N . GLU A 1 79 ? 9.086 -16.594 -7.664 1 97.38 79 GLU A N 1
ATOM 654 C CA . GLU A 1 79 ? 8.867 -15.18 -7.379 1 97.38 79 GLU A CA 1
ATOM 655 C C . GLU A 1 79 ? 7.379 -14.859 -7.285 1 97.38 79 GLU A C 1
ATOM 657 O O . GLU A 1 79 ? 6.539 -15.641 -7.723 1 97.38 79 GLU A O 1
ATOM 662 N N . ARG A 1 80 ? 7.094 -13.781 -6.648 1 97.62 80 ARG A N 1
ATOM 663 C CA . ARG A 1 80 ? 5.719 -13.336 -6.461 1 97.62 80 ARG A CA 1
ATOM 664 C C . ARG A 1 80 ? 5.523 -11.93 -7.016 1 97.62 80 ARG A C 1
ATOM 666 O O . ARG A 1 80 ? 6.469 -11.141 -7.074 1 97.62 80 ARG A O 1
ATOM 673 N N . VAL A 1 81 ? 4.312 -11.656 -7.445 1 98.69 81 VAL A N 1
ATOM 674 C CA . VAL A 1 81 ? 3.977 -10.336 -7.969 1 98.69 81 VAL A CA 1
ATOM 675 C C . VAL A 1 81 ? 2.891 -9.695 -7.102 1 98.69 81 VAL A C 1
ATOM 677 O O . VAL A 1 81 ? 1.846 -10.305 -6.859 1 98.69 81 VAL A O 1
ATOM 680 N N . PHE A 1 82 ? 3.15 -8.555 -6.582 1 98.81 82 PHE A N 1
ATOM 681 C CA . PHE A 1 82 ? 2.18 -7.785 -5.816 1 98.81 82 PHE A CA 1
ATOM 682 C C . PHE A 1 82 ? 1.832 -6.484 -6.531 1 98.81 82 PHE A C 1
ATOM 684 O O . PHE A 1 82 ? 2.617 -5.988 -7.344 1 98.81 82 PHE A O 1
ATOM 691 N N . VAL A 1 83 ? 0.623 -5.953 -6.258 1 98.69 83 VAL A N 1
ATOM 692 C CA . VAL A 1 83 ? 0.186 -4.742 -6.941 1 98.69 83 VAL A CA 1
ATOM 693 C C . VAL A 1 83 ? -0.005 -3.615 -5.93 1 98.69 83 VAL A C 1
ATOM 695 O O . VAL A 1 83 ? -0.228 -3.871 -4.742 1 98.69 83 VAL A O 1
ATOM 698 N N . GLN A 1 84 ? 0.154 -2.449 -6.387 1 98 84 GLN A N 1
ATOM 699 C CA . GLN A 1 84 ? -0.099 -1.224 -5.637 1 98 84 GLN A CA 1
ATOM 700 C C . GLN A 1 84 ? 0.625 -1.241 -4.293 1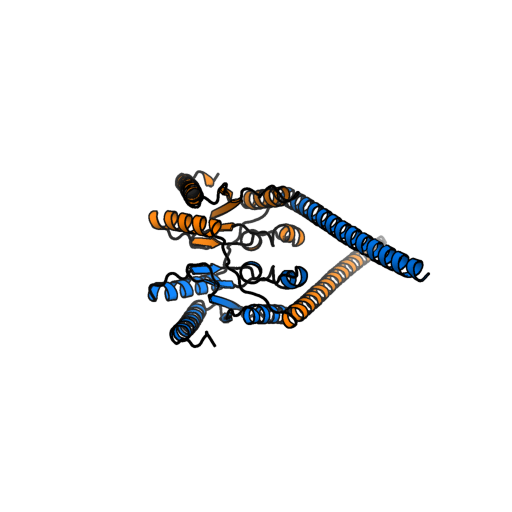 98 84 GLN A C 1
ATOM 702 O O . GLN A 1 84 ? 0.012 -1.009 -3.25 1 98 84 GLN A O 1
ATOM 707 N N . VAL A 1 85 ? 1.868 -1.493 -4.336 1 98.44 85 VAL A N 1
ATOM 708 C CA . VAL A 1 85 ? 2.658 -1.675 -3.123 1 98.44 85 VAL A CA 1
ATOM 709 C C . VAL A 1 85 ? 3.18 -0.325 -2.637 1 98.44 85 VAL A C 1
ATOM 711 O O . VAL A 1 85 ? 3.777 0.431 -3.408 1 98.44 85 VAL A O 1
ATOM 714 N N . SER A 1 86 ? 2.982 -0.028 -1.398 1 98 86 SER A N 1
ATOM 715 C CA . SER A 1 86 ? 3.51 1.202 -0.816 1 98 86 SER A CA 1
ATOM 716 C C . SER A 1 86 ? 5.027 1.149 -0.69 1 98 86 SER A C 1
ATOM 718 O O . SER A 1 86 ? 5.586 0.139 -0.256 1 98 86 SER A O 1
ATOM 720 N N . LEU A 1 87 ? 5.727 2.209 -0.988 1 98.38 87 LEU A N 1
ATOM 721 C CA . LEU A 1 87 ? 7.176 2.271 -0.845 1 98.38 87 LEU A CA 1
ATOM 722 C C . LEU A 1 87 ? 7.59 2.045 0.605 1 98.38 87 LEU A C 1
ATOM 724 O O . LEU A 1 87 ? 8.602 1.391 0.871 1 98.38 87 LEU A O 1
ATOM 728 N N . GLY A 1 88 ? 6.781 2.514 1.461 1 97.81 88 GLY A N 1
ATOM 729 C CA . GLY A 1 88 ? 7.098 2.381 2.873 1 97.81 88 GLY A CA 1
ATOM 730 C C . GLY A 1 88 ? 7.086 0.943 3.355 1 97.81 88 GLY A C 1
ATOM 731 O O . GLY A 1 88 ? 7.535 0.651 4.465 1 97.81 88 GLY A O 1
ATOM 732 N N . GLU A 1 89 ? 6.645 0.061 2.555 1 98 89 GLU A N 1
ATOM 733 C CA . GLU A 1 89 ? 6.574 -1.348 2.932 1 98 89 GLU A CA 1
ATOM 734 C C . GLU A 1 89 ? 7.766 -2.125 2.379 1 98 89 GLU A C 1
ATOM 736 O O . GLU A 1 89 ? 7.98 -3.285 2.738 1 98 89 GLU A O 1
ATOM 741 N N . ILE A 1 90 ? 8.57 -1.477 1.548 1 98.56 90 ILE A N 1
ATOM 742 C CA . ILE A 1 90 ? 9.664 -2.24 0.957 1 98.56 90 ILE A CA 1
ATOM 743 C C . ILE A 1 90 ? 10.984 -1.492 1.153 1 98.56 90 ILE A C 1
ATOM 745 O O . ILE A 1 90 ? 12.062 -2.055 0.945 1 98.56 90 ILE A O 1
ATOM 749 N N . ILE A 1 91 ? 10.867 -0.202 1.486 1 98.62 91 ILE A N 1
ATOM 750 C CA . ILE A 1 91 ? 12.07 0.56 1.827 1 98.62 91 ILE A CA 1
ATOM 751 C C . ILE A 1 91 ? 11.82 1.372 3.096 1 98.62 91 ILE A C 1
ATOM 753 O O . ILE A 1 91 ? 10.672 1.704 3.414 1 98.62 91 ILE A O 1
ATOM 757 N N . MET A 1 92 ? 12.875 1.669 3.809 1 98.12 92 MET A N 1
ATOM 758 C CA . MET A 1 92 ? 12.719 2.363 5.086 1 98.12 92 MET A CA 1
ATOM 759 C C . MET A 1 92 ? 13.898 3.285 5.352 1 98.12 92 MET A C 1
ATOM 761 O O . MET A 1 92 ? 14.961 3.141 4.734 1 98.12 92 MET A O 1
ATOM 765 N N . HIS A 1 93 ? 13.656 4.246 6.086 1 98.25 93 HIS A N 1
ATOM 766 C CA . HIS A 1 93 ? 14.664 5.102 6.707 1 98.25 93 HIS A CA 1
ATOM 767 C C . HIS A 1 93 ? 14.422 5.23 8.203 1 98.25 93 HIS A C 1
ATOM 769 O O . HIS A 1 93 ? 13.273 5.328 8.648 1 98.25 93 HIS A O 1
ATOM 775 N N . PRO A 1 94 ? 15.438 5.238 9.008 1 96.25 94 PRO A N 1
ATOM 776 C CA . PRO A 1 94 ? 15.25 5.285 10.461 1 96.25 94 PRO A CA 1
ATOM 777 C C . PRO A 1 94 ? 14.641 6.605 10.938 1 96.25 94 PRO A C 1
ATOM 779 O O . PRO A 1 94 ? 13.953 6.637 11.961 1 96.25 94 PRO A O 1
ATOM 782 N N . HIS A 1 95 ? 14.891 7.695 10.188 1 96 95 HIS A N 1
ATOM 783 C CA . HIS A 1 95 ? 14.289 8.977 10.547 1 96 95 HIS A CA 1
ATOM 784 C C . HIS A 1 95 ? 12.859 9.078 10.023 1 96 95 HIS A C 1
ATOM 786 O O . HIS A 1 95 ? 12.633 9.016 8.812 1 96 95 HIS A O 1
ATOM 792 N N . GLY A 1 96 ? 11.922 9.273 10.852 1 95.25 96 GLY A N 1
ATOM 793 C CA . GLY A 1 96 ? 10.5 9.266 10.539 1 95.25 96 GLY A CA 1
ATOM 794 C C . GLY A 1 96 ? 10.125 10.227 9.43 1 95.25 96 GLY A C 1
ATOM 795 O O . GLY A 1 96 ? 9.352 9.883 8.531 1 95.25 96 GLY A O 1
ATOM 796 N N . ARG A 1 97 ? 10.641 11.453 9.508 1 94.44 97 ARG A N 1
ATOM 797 C CA . ARG A 1 97 ? 10.32 12.469 8.508 1 94.44 97 ARG A CA 1
ATOM 798 C C . ARG A 1 97 ? 10.805 12.047 7.125 1 94.44 97 ARG A C 1
ATOM 800 O O . ARG A 1 97 ? 10.125 12.289 6.125 1 94.44 97 ARG A O 1
ATOM 807 N N . VAL A 1 98 ? 12.039 11.477 7.117 1 97.56 98 VAL A N 1
ATOM 808 C CA . VAL A 1 98 ? 12.609 11.016 5.855 1 97.56 98 VAL A CA 1
ATOM 809 C C . VAL A 1 98 ? 11.773 9.852 5.312 1 97.56 98 VAL A C 1
ATOM 811 O O . VAL A 1 98 ? 11.469 9.805 4.117 1 97.56 98 VAL A O 1
ATOM 814 N N . HIS A 1 99 ? 11.344 8.992 6.184 1 97.88 99 HIS A N 1
ATOM 815 C CA . HIS A 1 99 ? 10.508 7.875 5.773 1 97.88 99 HIS A CA 1
ATOM 816 C C . HIS A 1 99 ? 9.148 8.359 5.285 1 97.88 99 HIS A C 1
ATOM 818 O O . HIS A 1 99 ? 8.617 7.84 4.297 1 97.88 99 HIS A O 1
ATOM 824 N N . ALA A 1 100 ? 8.609 9.359 5.93 1 96.5 100 ALA A N 1
ATOM 825 C CA . ALA A 1 100 ? 7.285 9.883 5.617 1 96.5 100 ALA A CA 1
ATOM 826 C C . ALA A 1 100 ? 7.238 10.438 4.195 1 96.5 100 ALA A C 1
ATOM 828 O O . ALA A 1 100 ? 6.184 10.438 3.559 1 96.5 100 ALA A O 1
ATOM 829 N N . ALA A 1 101 ? 8.359 10.875 3.674 1 97.38 101 ALA A N 1
ATOM 830 C CA . ALA A 1 101 ? 8.43 11.484 2.348 1 97.38 101 ALA A CA 1
ATOM 831 C C . ALA A 1 101 ? 8.086 10.469 1.259 1 97.38 101 ALA A C 1
ATOM 833 O O . ALA A 1 101 ? 7.738 10.844 0.139 1 97.38 101 ALA A O 1
ATOM 834 N N . ILE A 1 102 ? 8.133 9.164 1.618 1 97.12 102 ILE A N 1
ATOM 835 C CA . ILE A 1 102 ? 7.957 8.156 0.574 1 97.12 102 ILE A CA 1
ATOM 836 C C . ILE A 1 102 ? 6.883 7.16 0.993 1 97.12 102 ILE A C 1
ATOM 838 O O . ILE A 1 102 ? 6.41 6.363 0.177 1 97.12 102 ILE A O 1
ATOM 842 N N . ASN A 1 103 ? 6.438 7.176 2.217 1 96.31 103 ASN A N 1
ATOM 843 C CA . ASN A 1 103 ? 5.676 6.102 2.85 1 96.31 103 ASN A CA 1
ATOM 844 C C . ASN A 1 103 ? 4.359 5.848 2.127 1 96.31 103 ASN A C 1
ATOM 846 O O . ASN A 1 103 ? 3.934 4.699 1.987 1 96.31 103 ASN A O 1
ATOM 850 N N . SER A 1 104 ? 3.766 6.891 1.697 1 92.75 104 SER A N 1
ATOM 851 C CA . SER A 1 104 ? 2.428 6.758 1.131 1 92.75 104 SER A CA 1
ATOM 852 C C . SER A 1 104 ? 2.48 6.609 -0.386 1 92.75 104 SER A C 1
ATOM 854 O O . SER A 1 104 ? 1.446 6.457 -1.038 1 92.75 104 SER A O 1
ATOM 856 N N . LYS A 1 105 ? 3.668 6.723 -0.955 1 95.38 105 LYS A N 1
ATOM 857 C CA . LYS A 1 105 ? 3.795 6.516 -2.395 1 95.38 105 LYS A CA 1
ATOM 858 C C . LYS A 1 105 ? 3.719 5.031 -2.748 1 95.38 105 LYS A C 1
ATOM 860 O O . LYS A 1 105 ? 4.039 4.176 -1.921 1 95.38 105 LYS A O 1
ATOM 865 N N . ARG A 1 106 ? 3.273 4.797 -3.939 1 96.88 106 ARG A N 1
ATOM 866 C CA . ARG A 1 106 ? 3.064 3.408 -4.34 1 96.88 106 ARG A CA 1
ATOM 867 C C . ARG A 1 106 ? 3.754 3.111 -5.668 1 96.88 106 ARG A C 1
ATOM 869 O O . ARG A 1 106 ? 3.904 4 -6.508 1 96.88 106 ARG A O 1
ATOM 876 N N . VAL A 1 107 ? 4.129 1.904 -5.844 1 97.75 107 VAL A N 1
ATOM 877 C CA . VAL A 1 107 ? 4.484 1.382 -7.16 1 97.75 107 VAL A CA 1
ATOM 878 C C . VAL A 1 107 ? 3.361 0.492 -7.684 1 97.75 107 VAL A C 1
ATOM 880 O O . VAL A 1 107 ? 2.684 -0.185 -6.906 1 97.75 107 VAL A O 1
ATOM 883 N N . ASP A 1 108 ? 3.252 0.438 -8.945 1 97.62 108 ASP A N 1
ATOM 884 C CA . ASP A 1 108 ? 2.129 -0.274 -9.555 1 97.62 108 ASP A CA 1
ATOM 885 C C . ASP A 1 108 ? 2.264 -1.782 -9.352 1 97.62 108 ASP A C 1
ATOM 887 O O . ASP A 1 108 ? 1.284 -2.461 -9.031 1 97.62 108 ASP A O 1
ATOM 891 N N . LEU A 1 109 ? 3.471 -2.32 -9.539 1 98.81 109 LEU A N 1
ATOM 892 C CA . LEU A 1 109 ? 3.758 -3.732 -9.305 1 98.81 109 LEU A CA 1
ATOM 893 C C . LEU A 1 109 ? 5.109 -3.906 -8.617 1 98.81 109 LEU A C 1
ATOM 895 O O . LEU A 1 109 ? 5.996 -3.064 -8.766 1 98.81 109 LEU A O 1
ATOM 899 N N . LEU A 1 110 ? 5.234 -4.98 -7.926 1 98.94 110 LEU A N 1
ATOM 900 C CA . LEU A 1 110 ? 6.484 -5.398 -7.305 1 98.94 110 LEU A CA 1
ATOM 901 C C . LEU A 1 110 ? 6.707 -6.898 -7.48 1 98.94 110 LEU A C 1
ATOM 903 O O . LEU A 1 110 ? 5.797 -7.695 -7.246 1 98.94 110 LEU A O 1
ATOM 907 N N . VAL A 1 111 ? 7.832 -7.238 -7.949 1 98.88 111 VAL A N 1
ATOM 908 C CA . VAL A 1 111 ? 8.25 -8.633 -7.961 1 98.88 111 VAL A CA 1
ATOM 909 C C . VAL A 1 111 ? 9.156 -8.914 -6.766 1 98.88 111 VAL A C 1
ATOM 911 O O . VAL A 1 111 ? 10.109 -8.172 -6.512 1 98.88 111 VAL A O 1
ATOM 914 N N . THR A 1 112 ? 8.836 -9.898 -6.031 1 98.69 112 THR A N 1
ATOM 915 C CA . THR A 1 112 ? 9.656 -10.289 -4.891 1 98.69 112 THR A CA 1
ATOM 916 C C . THR A 1 112 ? 10.18 -11.711 -5.062 1 98.69 112 THR A C 1
ATOM 918 O O . THR A 1 112 ? 9.648 -12.484 -5.867 1 98.69 112 THR A O 1
ATOM 921 N N . ASP A 1 113 ? 11.188 -12 -4.344 1 97.5 113 ASP A N 1
ATOM 922 C CA . ASP A 1 113 ? 11.594 -13.406 -4.262 1 97.5 113 ASP A CA 1
ATOM 923 C C . ASP A 1 113 ? 10.719 -14.172 -3.27 1 97.5 113 ASP A C 1
ATOM 925 O O . ASP A 1 113 ? 9.727 -13.633 -2.771 1 97.5 113 ASP A O 1
ATOM 929 N N . GLU A 1 114 ? 11.016 -15.336 -2.979 1 95.06 114 GLU A N 1
ATOM 930 C CA . GLU A 1 114 ? 10.203 -16.203 -2.137 1 95.06 114 GLU A CA 1
ATOM 931 C C . GLU A 1 114 ? 10.219 -15.742 -0.684 1 95.06 114 GLU A C 1
ATOM 933 O O . GLU A 1 114 ? 9.352 -16.125 0.104 1 95.06 114 GLU A O 1
ATOM 938 N N . GLN A 1 115 ? 11.219 -14.992 -0.367 1 96.25 115 GLN A N 1
ATOM 939 C CA . GLN A 1 115 ? 11.344 -14.5 0.999 1 96.25 115 GLN A CA 1
ATOM 940 C C . GLN A 1 115 ? 10.75 -13.102 1.134 1 96.25 115 GLN A C 1
ATOM 942 O O . GLN A 1 115 ? 10.875 -12.461 2.184 1 96.25 115 GLN A O 1
ATOM 947 N N . PHE A 1 116 ? 10.172 -12.617 0.121 1 98.25 116 PHE A N 1
ATOM 948 C CA . PHE A 1 116 ? 9.438 -11.359 0.104 1 98.25 116 PHE A CA 1
ATOM 949 C C . PHE A 1 116 ? 10.391 -10.172 0.085 1 98.25 116 PHE A C 1
ATOM 951 O O . PHE A 1 116 ? 10.055 -9.086 0.573 1 98.25 116 PHE A O 1
ATOM 958 N N . ASN A 1 117 ? 11.602 -10.453 -0.414 1 98.19 117 ASN A N 1
ATOM 959 C CA . ASN A 1 117 ? 12.5 -9.359 -0.756 1 98.19 117 ASN A CA 1
ATOM 960 C C . ASN A 1 117 ? 12.148 -8.75 -2.111 1 98.19 117 ASN A C 1
ATOM 962 O O . ASN A 1 117 ? 11.914 -9.477 -3.08 1 98.19 117 ASN A O 1
ATOM 966 N N . ALA A 1 118 ? 12.188 -7.461 -2.111 1 98.69 118 ALA A N 1
ATOM 967 C CA . ALA A 1 118 ? 11.914 -6.785 -3.377 1 98.69 118 ALA A CA 1
ATOM 968 C C . ALA A 1 118 ? 13.016 -7.059 -4.395 1 98.69 118 ALA A C 1
ATOM 970 O O . ALA A 1 118 ? 14.203 -6.914 -4.09 1 98.69 118 ALA A O 1
ATOM 971 N N . LEU A 1 119 ? 12.633 -7.441 -5.578 1 98.38 119 LEU A N 1
ATOM 972 C CA . LEU A 1 119 ? 13.602 -7.684 -6.637 1 98.38 119 LEU A CA 1
ATOM 973 C C . LEU A 1 119 ? 13.578 -6.559 -7.668 1 98.38 119 LEU A C 1
ATOM 975 O O . LEU A 1 119 ? 14.633 -6.023 -8.031 1 98.38 119 LEU A O 1
ATOM 979 N N . ILE A 1 120 ? 12.422 -6.164 -8.086 1 98.75 120 ILE A N 1
ATOM 980 C CA . ILE A 1 120 ? 12.258 -5.133 -9.102 1 98.75 120 ILE A CA 1
ATOM 981 C C . ILE A 1 120 ? 10.844 -4.559 -9.031 1 98.75 120 ILE A C 1
ATOM 983 O O . ILE A 1 120 ? 9.875 -5.301 -8.852 1 98.75 120 ILE A O 1
ATOM 987 N N . ALA A 1 121 ? 10.711 -3.246 -9.094 1 98.88 121 ALA A N 1
ATOM 988 C CA . ALA A 1 121 ? 9.43 -2.551 -9.172 1 98.88 121 ALA A CA 1
ATOM 989 C C . ALA A 1 121 ? 9.078 -2.217 -10.625 1 98.88 121 ALA A C 1
ATOM 991 O O . ALA A 1 121 ? 9.969 -2.059 -11.461 1 98.88 121 ALA A O 1
ATOM 992 N N . ILE A 1 122 ? 7.758 -2.146 -10.883 1 98.69 122 ILE A N 1
ATOM 993 C CA . ILE A 1 122 ? 7.27 -1.82 -12.219 1 98.69 122 ILE A CA 1
ATOM 994 C C . ILE A 1 122 ? 6.285 -0.658 -12.141 1 98.69 122 ILE A C 1
ATOM 996 O O . ILE A 1 122 ? 5.367 -0.669 -11.312 1 98.69 122 ILE A O 1
ATOM 1000 N N . GLU A 1 123 ? 6.484 0.363 -12.906 1 97 123 GLU A N 1
ATOM 1001 C CA . GLU A 1 123 ? 5.582 1.501 -13.055 1 97 123 GLU A CA 1
ATOM 1002 C C . GLU A 1 123 ? 5.02 1.577 -14.477 1 97 123 GLU A C 1
ATOM 1004 O O . GLU A 1 123 ? 5.75 1.395 -15.453 1 97 123 GLU A O 1
ATOM 1009 N N . ILE A 1 124 ? 3.732 1.8 -14.5 1 95.12 124 ILE A N 1
ATOM 1010 C CA . ILE A 1 124 ? 3.061 1.938 -15.789 1 95.12 124 ILE A CA 1
ATOM 1011 C C . ILE A 1 124 ? 2.76 3.412 -16.062 1 95.12 124 ILE A C 1
ATOM 1013 O O . ILE A 1 124 ? 1.942 4.02 -15.359 1 95.12 124 ILE A O 1
ATOM 1017 N N . ASP A 1 125 ? 3.406 3.979 -17.047 1 89.69 125 ASP A N 1
ATOM 1018 C CA . ASP A 1 125 ? 3.256 5.395 -17.375 1 89.69 125 ASP A CA 1
ATOM 1019 C C . ASP A 1 125 ? 2.186 5.602 -18.438 1 89.69 125 ASP A C 1
ATOM 1021 O O . ASP A 1 125 ? 2.332 5.137 -19.578 1 89.69 125 ASP A O 1
ATOM 1025 N N . GLY A 1 126 ? 1.117 6.137 -18.016 1 79.38 126 GLY A N 1
ATOM 1026 C CA . GLY A 1 126 ? 0.051 6.414 -18.953 1 79.38 126 GLY A CA 1
ATOM 1027 C C . GLY A 1 126 ? 0.284 7.684 -19.766 1 79.38 126 GLY A C 1
ATOM 1028 O O . GLY A 1 126 ? 1.239 8.422 -19.5 1 79.38 126 GLY A O 1
ATOM 1029 N N . SER A 1 127 ? -0.476 7.898 -20.828 1 65.06 127 SER A N 1
ATOM 1030 C CA . SER A 1 127 ? -0.375 9.031 -21.734 1 65.06 127 SER A CA 1
ATOM 1031 C C . SER A 1 127 ? -0.489 10.359 -21 1 65.06 127 SER A C 1
ATOM 1033 O O . SER A 1 127 ? 0.131 11.352 -21.391 1 65.06 127 SER A O 1
ATOM 1035 N N . GLY A 1 128 ? -1.262 10.422 -19.922 1 62.69 128 GLY A N 1
ATOM 1036 C CA . GLY A 1 128 ? -1.476 11.672 -19.219 1 62.69 128 GLY A CA 1
ATOM 1037 C C . GLY A 1 128 ? -0.538 11.859 -18.031 1 62.69 128 GLY A C 1
ATOM 1038 O O . GLY A 1 128 ? -0.707 12.789 -17.25 1 62.69 128 GLY A O 1
ATOM 1039 N N . HIS A 1 129 ? 0.409 11.039 -17.875 1 61.19 129 HIS A N 1
ATOM 1040 C CA . HIS A 1 129 ? 1.256 11.016 -16.688 1 61.19 129 HIS A CA 1
ATOM 1041 C C . HIS A 1 129 ? 1.953 12.352 -16.484 1 61.19 129 HIS A C 1
ATOM 1043 O O . HIS A 1 129 ? 2.174 12.773 -15.344 1 61.19 129 HIS A O 1
ATOM 1049 N N . HIS A 1 130 ? 1.945 13.148 -17.547 1 61.28 130 HIS A N 1
ATOM 1050 C CA . HIS A 1 130 ? 2.691 14.391 -17.375 1 61.28 130 HIS A CA 1
ATOM 1051 C C . HIS A 1 130 ? 1.752 15.586 -17.266 1 61.28 130 HIS A C 1
ATOM 1053 O O . HIS A 1 130 ? 2.172 16.734 -17.453 1 61.28 130 HIS A O 1
ATOM 1059 N N . LEU A 1 131 ? 0.51 15.195 -16.797 1 56.56 131 LEU A N 1
ATOM 1060 C CA . LEU A 1 131 ? -0.43 16.297 -16.891 1 56.56 131 LEU A CA 1
ATOM 1061 C C . LEU A 1 131 ? -0.42 17.125 -15.609 1 56.56 131 LEU A C 1
ATOM 1063 O O . LEU A 1 131 ? -0.771 18.312 -15.625 1 56.56 131 LEU A O 1
ATOM 1067 N N . THR A 1 132 ? -0.156 16.484 -14.469 1 65.06 132 THR A N 1
ATOM 1068 C CA . THR A 1 132 ? -0.061 17.328 -13.273 1 65.06 132 THR A CA 1
ATOM 1069 C C . THR A 1 132 ? 1.33 17.938 -13.156 1 65.06 132 THR A C 1
ATOM 1071 O O . THR A 1 132 ? 2.326 17.297 -13.516 1 65.06 132 THR A O 1
ATOM 1074 N N . ASN A 1 133 ? 1.364 19.125 -12.75 1 71.56 133 ASN A N 1
ATOM 1075 C CA . ASN A 1 133 ? 2.586 19.922 -12.719 1 71.56 133 ASN A CA 1
ATOM 1076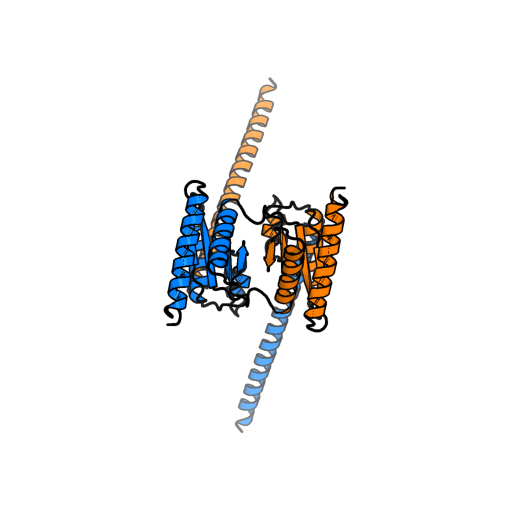 C C . ASN A 1 133 ? 3.637 19.297 -11.797 1 71.56 133 ASN A C 1
ATOM 1078 O O . ASN A 1 133 ? 4.82 19.625 -11.898 1 71.56 133 ASN A O 1
ATOM 1082 N N . TYR A 1 134 ? 3.135 18.375 -10.938 1 81.5 134 TYR A N 1
ATOM 1083 C CA . TYR A 1 134 ? 4.176 17.906 -10.031 1 81.5 134 TYR A CA 1
ATOM 1084 C C . TYR A 1 134 ? 4.281 16.375 -10.07 1 81.5 134 TYR A C 1
ATOM 1086 O O . TYR A 1 134 ? 5.039 15.789 -9.297 1 81.5 134 TYR A O 1
ATOM 1094 N N . SER A 1 135 ? 3.639 15.766 -10.961 1 84.56 135 SER A N 1
ATOM 1095 C CA . SER A 1 135 ? 3.715 14.32 -11.109 1 84.56 135 SER A CA 1
ATOM 1096 C C . SER A 1 135 ? 5.141 13.867 -11.398 1 84.56 135 SER A C 1
ATOM 1098 O O . SER A 1 135 ? 5.598 12.852 -10.867 1 84.56 135 SER A O 1
ATOM 1100 N N . HIS A 1 136 ? 5.797 14.633 -12.109 1 87 136 HIS A N 1
ATOM 1101 C CA . HIS A 1 136 ? 7.172 14.312 -12.477 1 87 136 HIS A CA 1
ATOM 1102 C C . HIS A 1 136 ? 8.102 14.406 -11.273 1 87 136 HIS A C 1
ATOM 1104 O O . HIS A 1 136 ? 9.055 13.633 -11.156 1 87 136 HIS A O 1
ATOM 1110 N N . ILE A 1 137 ? 7.773 15.297 -10.375 1 91.81 137 ILE A N 1
ATOM 1111 C CA . ILE A 1 137 ? 8.578 15.469 -9.172 1 91.81 137 ILE A CA 1
ATOM 1112 C C . ILE A 1 137 ? 8.414 14.242 -8.266 1 91.81 137 ILE A C 1
ATOM 1114 O O . ILE A 1 137 ? 9.398 13.688 -7.777 1 91.81 137 ILE A O 1
ATOM 1118 N N . ASN A 1 138 ? 7.176 13.852 -8.086 1 91.81 138 ASN A N 1
ATOM 1119 C CA . ASN A 1 138 ? 6.898 12.656 -7.297 1 91.81 138 ASN A CA 1
ATOM 1120 C C . ASN A 1 138 ? 7.555 11.414 -7.906 1 91.81 138 ASN A C 1
ATOM 1122 O O . ASN A 1 138 ? 8.102 10.578 -7.184 1 91.81 138 ASN A O 1
ATOM 1126 N N . ASP A 1 139 ? 7.555 11.367 -9.164 1 92.06 139 ASP A N 1
ATOM 1127 C CA . ASP A 1 139 ? 8.141 10.234 -9.875 1 92.06 139 ASP A CA 1
ATOM 1128 C C . ASP A 1 139 ? 9.656 10.188 -9.68 1 92.06 139 ASP A C 1
ATOM 1130 O O . ASP A 1 139 ? 10.227 9.109 -9.492 1 92.06 139 ASP A O 1
ATOM 1134 N N . GLU A 1 140 ? 10.211 11.328 -9.781 1 94.44 140 GLU A N 1
ATOM 1135 C CA . GLU A 1 140 ? 11.648 11.398 -9.547 1 94.44 140 GLU A CA 1
ATOM 1136 C C . GLU A 1 140 ? 12 10.945 -8.125 1 94.44 140 GLU A C 1
ATOM 1138 O O . GLU A 1 140 ? 12.969 10.211 -7.926 1 94.44 140 GLU A O 1
ATOM 1143 N N . GLY A 1 141 ? 11.25 11.453 -7.184 1 96 141 GLY A N 1
ATOM 1144 C CA . GLY A 1 141 ? 11.453 11.031 -5.809 1 96 141 GLY A CA 1
ATOM 1145 C C . GLY A 1 141 ? 11.352 9.523 -5.629 1 96 141 GLY A C 1
ATOM 1146 O O . GLY A 1 141 ? 12.195 8.914 -4.965 1 96 141 GLY A O 1
ATOM 1147 N N . LYS A 1 142 ? 10.383 8.938 -6.23 1 96.62 142 LYS A N 1
ATOM 1148 C CA . LYS A 1 142 ? 10.188 7.492 -6.18 1 96.62 142 LYS A CA 1
ATOM 1149 C C . LYS A 1 142 ? 11.391 6.758 -6.766 1 96.62 142 LYS A C 1
ATOM 1151 O O . LYS A 1 142 ? 11.898 5.812 -6.164 1 96.62 142 LYS A O 1
ATOM 1156 N N . THR A 1 143 ? 11.805 7.238 -7.879 1 97.06 143 THR A N 1
ATOM 1157 C CA . THR A 1 143 ? 12.93 6.625 -8.578 1 97.06 143 THR A CA 1
ATOM 1158 C C . THR A 1 143 ? 14.195 6.688 -7.723 1 97.06 143 THR A C 1
ATOM 1160 O O . THR A 1 143 ? 14.891 5.684 -7.562 1 97.06 143 THR A O 1
ATOM 1163 N N . LEU A 1 144 ? 14.414 7.836 -7.188 1 98 144 LEU A N 1
ATOM 1164 C CA . LEU A 1 144 ? 15.625 8.039 -6.398 1 98 144 LEU A CA 1
ATOM 1165 C C . LEU A 1 144 ? 15.594 7.207 -5.121 1 98 144 LEU A C 1
ATOM 1167 O O . LEU A 1 144 ? 16.609 6.637 -4.723 1 98 144 LEU A O 1
ATOM 1171 N N . ALA A 1 145 ? 14.477 7.125 -4.484 1 98.56 145 ALA A N 1
ATOM 1172 C CA . ALA A 1 145 ? 14.336 6.34 -3.26 1 98.56 145 ALA A CA 1
ATOM 1173 C C . ALA A 1 145 ? 14.602 4.859 -3.523 1 98.56 145 ALA A C 1
ATOM 1175 O O . ALA A 1 145 ? 15.359 4.219 -2.791 1 98.56 145 ALA A O 1
ATOM 1176 N N . LEU A 1 146 ? 14.039 4.32 -4.551 1 98.69 146 LEU A N 1
ATOM 1177 C CA . LEU A 1 146 ? 14.219 2.918 -4.914 1 98.69 146 LEU A CA 1
ATOM 1178 C C . LEU A 1 146 ? 15.672 2.629 -5.266 1 98.69 146 LEU A C 1
ATOM 1180 O O . LEU A 1 146 ? 16.234 1.634 -4.812 1 98.69 146 LEU A O 1
ATOM 1184 N N . ARG A 1 147 ? 16.203 3.531 -6.027 1 98.19 147 ARG A N 1
ATOM 1185 C CA . ARG A 1 147 ? 17.594 3.375 -6.43 1 98.19 147 ARG A CA 1
ATOM 1186 C C . ARG A 1 147 ? 18.516 3.332 -5.211 1 98.19 147 ARG A C 1
ATOM 1188 O O . ARG A 1 147 ? 19.406 2.482 -5.129 1 98.19 147 ARG A O 1
ATOM 1195 N N . SER A 1 148 ? 18.297 4.227 -4.344 1 98.12 148 SER A N 1
ATOM 1196 C CA . SER A 1 148 ? 19.156 4.289 -3.164 1 98.12 148 SER A CA 1
ATOM 1197 C C . SER A 1 148 ? 19.047 3.018 -2.328 1 98.12 148 SER A C 1
ATOM 1199 O O . SER A 1 148 ? 19.969 2.666 -1.591 1 98.12 148 SER A O 1
ATOM 1201 N N . ALA A 1 149 ? 17.938 2.303 -2.416 1 98.5 149 ALA A N 1
ATOM 1202 C CA . ALA A 1 149 ? 17.703 1.07 -1.671 1 98.5 149 ALA A CA 1
ATOM 1203 C C . ALA A 1 149 ? 18.156 -0.149 -2.473 1 98.5 149 ALA A C 1
ATOM 1205 O O . ALA A 1 149 ? 18 -1.286 -2.02 1 98.5 149 ALA A O 1
ATOM 1206 N N . GLY A 1 150 ? 18.562 0.07 -3.766 1 97.94 150 GLY A N 1
ATOM 1207 C CA . GLY A 1 150 ? 19.062 -1.008 -4.609 1 97.94 150 GLY A CA 1
ATOM 1208 C C . GLY A 1 150 ? 17.938 -1.777 -5.301 1 97.94 150 GLY A C 1
ATOM 1209 O O . GLY A 1 150 ? 18.125 -2.936 -5.684 1 97.94 150 GLY A O 1
ATOM 1210 N N . ILE A 1 151 ? 16.797 -1.152 -5.398 1 98.62 151 ILE A N 1
ATOM 1211 C CA . ILE A 1 151 ? 15.672 -1.813 -6.059 1 98.62 151 ILE A CA 1
ATOM 1212 C C . ILE A 1 151 ? 15.469 -1.217 -7.445 1 98.62 151 ILE A C 1
ATOM 1214 O O . ILE A 1 151 ? 15.094 -0.049 -7.578 1 98.62 151 ILE A O 1
ATOM 1218 N N . PRO A 1 152 ? 15.695 -1.981 -8.5 1 98.38 152 PRO A N 1
ATOM 1219 C CA . PRO A 1 152 ? 15.492 -1.472 -9.859 1 98.38 152 PRO A CA 1
ATOM 1220 C C . PRO A 1 152 ? 14.031 -1.156 -10.156 1 98.38 152 PRO A C 1
ATOM 1222 O O . PRO A 1 152 ? 13.133 -1.801 -9.609 1 98.38 152 PRO A O 1
ATOM 1225 N N . LEU A 1 153 ? 13.875 -0.167 -11.023 1 98.38 153 LEU A N 1
ATOM 1226 C CA . LEU A 1 153 ? 12.547 0.256 -11.445 1 98.38 153 LEU A CA 1
ATOM 1227 C C . LEU A 1 153 ? 12.375 0.109 -12.953 1 98.38 153 LEU A C 1
ATOM 1229 O O . LEU A 1 153 ? 13.141 0.692 -13.727 1 98.38 153 LEU A O 1
ATOM 1233 N N . LEU A 1 154 ? 11.461 -0.748 -13.352 1 98.19 154 LEU A N 1
ATOM 1234 C CA . LEU A 1 154 ? 11.078 -0.89 -14.75 1 98.19 154 LEU A CA 1
ATOM 1235 C C . LEU A 1 154 ? 9.906 0.026 -15.094 1 98.19 154 LEU A C 1
ATOM 1237 O O . LEU A 1 154 ? 8.844 -0.061 -14.469 1 98.19 154 LEU A O 1
ATOM 1241 N N . ARG A 1 155 ? 10.062 0.922 -15.992 1 96.06 155 ARG A N 1
ATOM 1242 C CA . ARG A 1 155 ? 8.984 1.785 -16.453 1 96.06 155 ARG A CA 1
ATOM 1243 C C . ARG A 1 155 ? 8.414 1.285 -17.781 1 96.06 155 ARG A C 1
ATOM 1245 O O . ARG A 1 155 ? 9.164 0.984 -18.719 1 96.06 155 ARG A O 1
ATOM 1252 N N . VAL A 1 156 ? 7.152 1.162 -17.75 1 95.94 156 VAL A N 1
ATOM 1253 C CA . VAL A 1 156 ? 6.426 0.662 -18.922 1 95.94 156 VAL A CA 1
ATOM 1254 C C . VAL A 1 156 ? 5.516 1.758 -19.469 1 95.94 156 VAL A C 1
ATOM 1256 O O . VAL A 1 156 ? 4.703 2.324 -18.734 1 95.94 156 VAL A O 1
ATOM 1259 N N . ALA A 1 157 ? 5.598 2.062 -20.719 1 90.88 157 ALA A N 1
ATOM 1260 C CA . ALA A 1 157 ? 4.766 3.086 -21.344 1 90.88 157 ALA A CA 1
ATOM 1261 C C . ALA A 1 157 ? 3.402 2.52 -21.734 1 90.88 157 ALA A C 1
ATOM 1263 O O . ALA A 1 157 ? 3.318 1.46 -22.359 1 90.88 157 ALA A O 1
ATOM 1264 N N . ALA A 1 158 ? 2.336 3.217 -21.266 1 88.06 158 ALA A N 1
ATOM 1265 C CA . ALA A 1 158 ? 0.978 2.863 -21.672 1 88.06 158 ALA A CA 1
ATOM 1266 C C . ALA A 1 158 ? 0.401 3.904 -22.625 1 88.06 158 ALA A C 1
ATOM 1268 O O . ALA A 1 158 ? -0.268 4.848 -22.188 1 88.06 158 ALA A O 1
ATOM 1269 N N . ARG A 1 159 ? 0.629 4.086 -23.906 1 75.19 159 ARG A N 1
ATOM 1270 C CA . ARG A 1 159 ? 0.207 5.102 -24.859 1 75.19 159 ARG A CA 1
ATOM 1271 C C . ARG A 1 159 ? -1.265 4.934 -25.219 1 75.19 159 ARG A C 1
ATOM 1273 O O . ARG A 1 159 ? -2.002 5.918 -25.328 1 75.19 159 ARG A O 1
ATOM 1280 N N . GLN A 1 160 ? -1.743 3.898 -25.734 1 66.5 160 GLN A N 1
ATOM 1281 C CA . GLN A 1 160 ? -3.072 3.729 -26.312 1 66.5 160 GLN A CA 1
ATOM 1282 C C . GLN A 1 160 ? -3.779 2.516 -25.719 1 66.5 160 GLN A C 1
ATOM 1284 O O . GLN A 1 160 ? -4.531 1.825 -26.406 1 66.5 160 GLN A O 1
ATOM 1289 N N . ASP A 1 161 ? -3.867 2.566 -24.438 1 67.75 161 ASP A N 1
ATOM 1290 C CA . ASP A 1 161 ? -4.547 1.418 -23.844 1 67.75 161 ASP A CA 1
ATOM 1291 C C . ASP A 1 161 ? -4.262 0.144 -24.641 1 67.75 161 ASP A C 1
ATOM 1293 O O . ASP A 1 161 ? -5.184 -0.59 -25 1 67.75 161 ASP A O 1
ATOM 1297 N N . ASN A 1 162 ? -3.152 0.078 -24.984 1 85.75 162 ASN A N 1
ATOM 1298 C CA . ASN A 1 162 ? -2.707 -1.144 -25.641 1 85.75 162 ASN A CA 1
ATOM 1299 C C . ASN A 1 162 ? -2.115 -2.137 -24.656 1 85.75 162 ASN A C 1
ATOM 1301 O O . ASN A 1 162 ? -0.909 -2.125 -24.406 1 85.75 162 ASN A O 1
ATOM 1305 N N . HIS A 1 163 ? -2.949 -3.01 -24.188 1 93.75 163 HIS A N 1
ATOM 1306 C CA . HIS A 1 163 ? -2.586 -3.992 -23.188 1 93.75 163 HIS A CA 1
ATOM 1307 C C . HIS A 1 163 ? -1.505 -4.938 -23.688 1 93.75 163 HIS A C 1
ATOM 1309 O O . HIS A 1 163 ? -0.636 -5.367 -22.922 1 93.75 163 HIS A O 1
ATOM 1315 N N . GLU A 1 164 ? -1.545 -5.16 -24.969 1 94.94 164 GLU A N 1
ATOM 1316 C CA . GLU A 1 164 ? -0.56 -6.078 -25.531 1 94.94 164 GLU A CA 1
ATOM 1317 C C . GLU A 1 164 ? 0.84 -5.473 -25.516 1 94.94 164 GLU A C 1
ATOM 1319 O O . GLU A 1 164 ? 1.824 -6.18 -25.281 1 94.94 164 GLU A O 1
ATOM 1324 N N . ASP A 1 165 ? 0.857 -4.234 -25.766 1 95.31 165 ASP A N 1
ATOM 1325 C CA . ASP A 1 165 ? 2.143 -3.545 -25.719 1 95.31 165 ASP A CA 1
ATOM 1326 C C . ASP A 1 165 ? 2.697 -3.514 -24.297 1 95.31 165 ASP A C 1
ATOM 1328 O O . ASP A 1 165 ? 3.9 -3.682 -24.094 1 95.31 165 ASP A O 1
ATOM 1332 N N . ILE A 1 166 ? 1.871 -3.326 -23.328 1 96.62 166 ILE A N 1
ATOM 1333 C CA . ILE A 1 166 ? 2.264 -3.334 -21.922 1 96.62 166 ILE A CA 1
ATOM 1334 C C . ILE A 1 166 ? 2.818 -4.707 -21.547 1 96.62 166 ILE A C 1
ATOM 1336 O O . ILE A 1 166 ? 3.885 -4.809 -20.938 1 96.62 166 ILE A O 1
ATOM 1340 N N . LYS A 1 167 ? 2.113 -5.73 -21.984 1 97.81 167 LYS A N 1
ATOM 1341 C CA . LYS A 1 167 ? 2.557 -7.09 -21.703 1 97.81 167 LYS A CA 1
ATOM 1342 C C . LYS A 1 167 ? 3.932 -7.359 -22.312 1 97.81 167 LYS A C 1
ATOM 1344 O O . LYS A 1 167 ? 4.797 -7.953 -21.656 1 97.81 167 LYS A O 1
ATOM 1349 N N . ARG A 1 168 ? 4.109 -6.898 -23.516 1 97.44 168 ARG A N 1
ATOM 1350 C CA . ARG A 1 168 ? 5.375 -7.102 -24.203 1 97.44 168 ARG A CA 1
ATOM 1351 C C . ARG A 1 168 ? 6.516 -6.398 -23.484 1 97.44 168 ARG A C 1
ATOM 1353 O O . ARG A 1 168 ? 7.598 -6.969 -23.312 1 97.44 168 ARG A O 1
ATOM 1360 N N . GLN A 1 169 ? 6.289 -5.191 -23.109 1 97.44 169 GLN A N 1
ATOM 1361 C CA . GLN A 1 169 ? 7.32 -4.418 -22.422 1 97.44 169 GLN A CA 1
ATOM 1362 C C . GLN A 1 169 ? 7.68 -5.047 -21.078 1 97.44 169 GLN A C 1
ATOM 1364 O O . GLN A 1 169 ? 8.859 -5.121 -20.719 1 97.44 169 GLN A O 1
ATOM 1369 N N . VAL A 1 170 ? 6.645 -5.516 -20.344 1 98.56 170 VAL A N 1
ATOM 1370 C CA . VAL A 1 170 ? 6.875 -6.152 -19.062 1 98.56 170 VAL A CA 1
ATOM 1371 C C . VAL A 1 170 ? 7.676 -7.438 -19.25 1 98.56 170 VAL A C 1
ATOM 1373 O O . VAL A 1 170 ? 8.656 -7.676 -18.531 1 98.56 170 VAL A O 1
ATOM 1376 N N . ARG A 1 171 ? 7.27 -8.219 -20.219 1 98.62 171 ARG A N 1
ATOM 1377 C CA . ARG A 1 171 ? 7.961 -9.477 -20.5 1 98.62 171 ARG A CA 1
ATOM 1378 C C . ARG A 1 171 ? 9.43 -9.234 -20.828 1 98.62 171 ARG A C 1
ATOM 1380 O O . ARG A 1 171 ? 10.32 -9.82 -20.219 1 98.62 171 ARG A O 1
ATOM 1387 N N . LYS A 1 172 ? 9.625 -8.32 -21.75 1 98.56 172 LYS A N 1
ATOM 1388 C CA . LYS A 1 172 ? 10.984 -8.008 -22.172 1 98.56 172 LYS A CA 1
ATOM 1389 C C . LYS A 1 172 ? 11.82 -7.488 -21.016 1 98.56 172 LYS A C 1
ATOM 1391 O O . LYS A 1 172 ? 12.953 -7.934 -20.797 1 98.56 172 LYS A O 1
ATOM 1396 N N . GLY A 1 173 ? 11.266 -6.547 -20.266 1 98.56 173 GLY A N 1
ATOM 1397 C CA . GLY A 1 173 ? 11.969 -5.957 -19.141 1 98.56 173 GLY A CA 1
ATOM 1398 C C . GLY A 1 173 ? 12.344 -6.969 -18.062 1 98.56 173 GLY A C 1
ATOM 1399 O O . GLY A 1 173 ? 13.461 -6.953 -17.547 1 98.56 173 GLY A O 1
ATOM 1400 N N . LEU A 1 174 ? 11.398 -7.828 -17.719 1 98.56 174 LEU A N 1
ATOM 1401 C CA . LEU A 1 174 ? 11.648 -8.812 -16.672 1 98.56 174 LEU A CA 1
ATOM 1402 C C . LEU A 1 174 ? 12.625 -9.883 -17.156 1 98.56 174 LEU A C 1
ATOM 1404 O O . LEU A 1 174 ? 13.477 -10.336 -16.391 1 98.56 174 LEU A O 1
ATOM 1408 N N . GLU A 1 175 ? 12.492 -10.289 -18.391 1 97.75 175 GLU A N 1
ATOM 1409 C CA . GLU A 1 175 ? 13.43 -11.266 -18.938 1 97.75 175 GLU A CA 1
ATOM 1410 C C . GLU A 1 175 ? 14.859 -10.727 -18.922 1 97.75 175 GLU A C 1
ATOM 1412 O O . GLU A 1 175 ? 15.797 -11.438 -18.562 1 97.75 175 GLU A O 1
ATOM 1417 N N . GLN A 1 176 ? 15 -9.461 -19.281 1 97.62 176 GLN A N 1
ATOM 1418 C CA . GLN A 1 176 ? 16.312 -8.82 -19.25 1 97.62 176 GLN A CA 1
ATOM 1419 C C . GLN A 1 176 ? 16.844 -8.734 -17.812 1 97.62 176 GLN A C 1
ATOM 1421 O O . GLN A 1 176 ? 18.016 -8.977 -17.562 1 97.62 176 GLN A O 1
ATOM 1426 N N . PHE A 1 177 ? 16.016 -8.391 -16.922 1 97.88 177 PHE A N 1
ATOM 1427 C CA . PHE A 1 177 ? 16.391 -8.273 -15.523 1 97.88 177 PHE A CA 1
ATOM 1428 C C . PHE A 1 177 ? 16.906 -9.602 -14.977 1 97.88 177 PHE A C 1
ATOM 1430 O O . PHE A 1 177 ? 17.953 -9.656 -14.336 1 97.88 177 PHE A O 1
ATOM 1437 N N . PHE A 1 178 ? 16.125 -10.664 -15.242 1 96.44 178 PHE A N 1
ATOM 1438 C CA . PHE A 1 178 ? 16.469 -11.961 -14.68 1 96.44 178 PHE A CA 1
ATOM 1439 C C . PHE A 1 178 ? 17.688 -12.547 -15.383 1 96.44 178 PHE A C 1
ATOM 1441 O O . PHE A 1 178 ? 18.469 -13.297 -14.773 1 96.44 178 PHE A O 1
ATOM 1448 N N . ALA A 1 179 ? 17.859 -12.219 -16.688 1 94.75 179 ALA A N 1
ATOM 1449 C CA . ALA A 1 179 ? 19.047 -12.656 -17.391 1 94.75 179 ALA A CA 1
ATOM 1450 C C . ALA A 1 179 ? 20.312 -12.031 -16.797 1 94.75 179 ALA A C 1
ATOM 1452 O O . ALA A 1 179 ? 21.328 -12.695 -16.656 1 94.75 179 ALA A O 1
ATOM 1453 N N . LYS A 1 180 ? 20.266 -10.797 -16.438 1 92 180 LYS A N 1
ATOM 1454 C CA . LYS A 1 180 ? 21.391 -10.078 -15.844 1 92 180 LYS 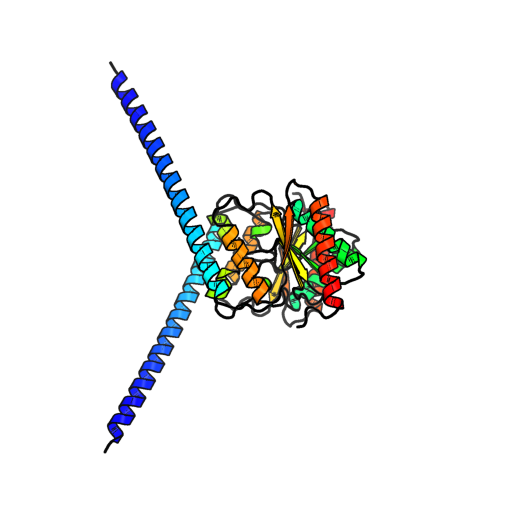A CA 1
ATOM 1455 C C . LYS A 1 180 ? 21.672 -10.578 -14.438 1 92 180 LYS A C 1
ATOM 1457 O O . LYS A 1 180 ? 22.828 -10.586 -14 1 92 180 LYS A O 1
ATOM 1462 N N . ARG A 1 181 ? 20.734 -10.93 -13.688 1 85.94 181 ARG A N 1
ATOM 1463 C CA . ARG A 1 181 ? 20.875 -11.398 -12.312 1 85.94 181 ARG A CA 1
ATOM 1464 C C . ARG A 1 181 ? 21.578 -12.75 -12.266 1 85.94 181 ARG A C 1
ATOM 1466 O O . ARG A 1 181 ? 22.359 -13.016 -11.352 1 85.94 181 ARG A O 1
ATOM 1473 N N . VAL A 1 182 ? 21.266 -13.586 -13.164 1 75.62 182 VAL A N 1
ATOM 1474 C CA . VAL A 1 182 ? 21.922 -14.891 -13.227 1 75.62 182 VAL A CA 1
ATOM 1475 C C . VAL A 1 182 ? 23.391 -14.719 -13.586 1 75.62 182 VAL A C 1
ATOM 1477 O O . VAL A 1 182 ? 24.25 -15.438 -13.07 1 75.62 182 VAL A O 1
ATOM 1480 N N . ASN A 1 183 ? 23.719 -13.719 -14.406 1 72.56 183 ASN A N 1
ATOM 1481 C CA . ASN A 1 183 ? 25.078 -13.508 -14.852 1 72.56 183 ASN A CA 1
ATOM 1482 C C . ASN A 1 183 ? 25.891 -12.719 -13.828 1 72.56 183 ASN A C 1
ATOM 1484 O O . ASN A 1 183 ? 27.094 -12.523 -14 1 72.56 183 ASN A O 1
ATOM 1488 N N . GLY A 1 184 ? 25.422 -12.578 -12.523 1 63.69 184 GLY A N 1
ATOM 1489 C CA . GLY A 1 184 ? 26.156 -11.922 -11.453 1 63.69 184 GLY A CA 1
ATOM 1490 C C . GLY A 1 184 ? 26.297 -10.422 -11.664 1 63.69 184 GLY A C 1
ATOM 1491 O O . GLY A 1 184 ? 27.141 -9.781 -11.023 1 63.69 184 GLY A O 1
ATOM 1492 N N . GLU A 1 185 ? 25.781 -9.805 -12.531 1 49.25 185 GLU A N 1
ATOM 1493 C CA . GLU A 1 185 ? 26.016 -8.406 -12.883 1 49.25 185 GLU A CA 1
ATOM 1494 C C . GLU A 1 185 ? 25.328 -7.465 -11.898 1 49.25 185 GLU A C 1
ATOM 1496 O O . GLU A 1 185 ? 25.766 -6.328 -11.711 1 49.25 185 GLU A O 1
ATOM 1501 N N . PHE A 1 186 ? 24.484 -7.82 -11.188 1 49.34 186 PHE A N 1
ATOM 1502 C CA . PHE A 1 186 ? 23.859 -6.879 -10.266 1 49.34 186 PHE A CA 1
ATOM 1503 C C . PHE A 1 186 ? 24.625 -6.852 -8.938 1 49.34 186 PHE A C 1
ATOM 1505 O O . PHE A 1 186 ? 24.344 -6.012 -8.078 1 49.34 186 PHE A O 1
ATOM 1512 N N . MET A 1 187 ? 25.547 -7.727 -8.508 1 39.66 187 MET A N 1
ATOM 1513 C CA . MET A 1 187 ? 26.266 -7.738 -7.238 1 39.66 187 MET A CA 1
ATOM 1514 C C . MET A 1 187 ? 27.438 -6.762 -7.27 1 39.66 187 MET A C 1
ATOM 1516 O O . MET A 1 187 ? 28.266 -6.742 -6.355 1 39.66 187 MET A O 1
ATOM 1520 N N . LYS A 1 188 ? 27.797 -6.027 -8.219 1 30.06 188 LYS A N 1
ATOM 1521 C CA . LYS A 1 188 ? 28.875 -5.07 -8 1 30.06 188 LYS A CA 1
ATOM 1522 C C . LYS A 1 188 ? 28.328 -3.719 -7.551 1 30.06 188 LYS A C 1
ATOM 1524 O O . LYS A 1 188 ? 27.266 -3.291 -8.008 1 30.06 188 LYS A O 1
ATOM 1529 N N . MET B 1 1 ? -43.281 51.156 -11.164 1 43.12 1 MET B N 1
ATOM 1530 C CA . MET B 1 1 ? -42.25 50.594 -12.078 1 43.12 1 MET B CA 1
ATOM 1531 C C . MET B 1 1 ? -41.25 49.75 -11.328 1 43.12 1 MET B C 1
ATOM 1533 O O . MET B 1 1 ? -40.375 50.281 -10.641 1 43.12 1 MET B O 1
ATOM 1537 N N . GLN B 1 2 ? -41.594 48.562 -10.789 1 65 2 GLN B N 1
ATOM 1538 C CA . GLN B 1 2 ? -41.125 47.5 -9.891 1 65 2 GLN B CA 1
ATOM 1539 C C . GLN B 1 2 ? -39.875 46.812 -10.461 1 65 2 GLN B C 1
ATOM 1541 O O . GLN B 1 2 ? -39.344 45.906 -9.836 1 65 2 GLN B O 1
ATOM 1546 N N . PHE B 1 3 ? -39.438 47.312 -11.617 1 71.75 3 PHE B N 1
ATOM 1547 C CA . PHE B 1 3 ? -38.375 46.719 -12.445 1 71.75 3 PHE B CA 1
ATOM 1548 C C . PHE B 1 3 ? -37 46.969 -11.812 1 71.75 3 PHE B C 1
ATOM 1550 O O . PHE B 1 3 ? -36.125 46.094 -11.891 1 71.75 3 PHE B O 1
ATOM 1557 N N . PRO B 1 4 ? -36.875 47.969 -11.023 1 76.62 4 PRO B N 1
ATOM 1558 C CA . PRO B 1 4 ? -35.531 48.25 -10.547 1 76.62 4 PRO B CA 1
ATOM 1559 C C . PRO B 1 4 ? -35.062 47.281 -9.461 1 76.62 4 PRO B C 1
ATOM 1561 O O . PRO B 1 4 ? -33.906 46.906 -9.406 1 76.62 4 PRO B O 1
ATOM 1564 N N . VAL B 1 5 ? -35.938 46.656 -8.805 1 80.88 5 VAL B N 1
ATOM 1565 C CA . VAL B 1 5 ? -35.625 45.812 -7.668 1 80.88 5 VAL B CA 1
ATOM 1566 C C . VAL B 1 5 ? -35.188 44.438 -8.164 1 80.88 5 VAL B C 1
ATOM 1568 O O . VAL B 1 5 ? -34.25 43.844 -7.641 1 80.88 5 VAL B O 1
ATOM 1571 N N . ILE B 1 6 ? -35.812 44.031 -9.227 1 81.88 6 ILE B N 1
ATOM 1572 C CA . ILE B 1 6 ? -35.562 42.719 -9.781 1 81.88 6 ILE B CA 1
ATOM 1573 C C . ILE B 1 6 ? -34.156 42.719 -10.414 1 81.88 6 ILE B C 1
ATOM 1575 O O . ILE B 1 6 ? -33.406 41.75 -10.219 1 81.88 6 ILE B O 1
ATOM 1579 N N . ILE B 1 7 ? -33.812 43.781 -11.07 1 82.56 7 ILE B N 1
ATOM 1580 C CA . ILE B 1 7 ? -32.531 43.844 -11.758 1 82.56 7 ILE B CA 1
ATOM 1581 C C . ILE B 1 7 ? -31.406 43.906 -10.734 1 82.56 7 ILE B C 1
ATOM 1583 O O . ILE B 1 7 ? -30.375 43.281 -10.914 1 82.56 7 ILE B O 1
ATOM 1587 N N . THR B 1 8 ? -31.688 44.562 -9.602 1 83.12 8 THR B N 1
ATOM 1588 C CA . THR B 1 8 ? -30.703 44.656 -8.539 1 83.12 8 THR B CA 1
ATOM 1589 C C . THR B 1 8 ? -30.453 43.312 -7.883 1 83.12 8 THR B C 1
ATOM 1591 O O . THR B 1 8 ? -29.312 42.938 -7.59 1 83.12 8 THR B O 1
ATOM 1594 N N . GLY B 1 9 ? -31.531 42.562 -7.77 1 82.75 9 GLY B N 1
ATOM 1595 C CA . GLY B 1 9 ? -31.422 41.25 -7.184 1 82.75 9 GLY B CA 1
ATOM 1596 C C . GLY B 1 9 ? -30.625 40.281 -8.039 1 82.75 9 GLY B C 1
ATOM 1597 O O . GLY B 1 9 ? -29.766 39.562 -7.523 1 82.75 9 GLY B O 1
ATOM 1598 N N . ILE B 1 10 ? -30.906 40.344 -9.32 1 86.5 10 ILE B N 1
ATOM 1599 C CA . ILE B 1 10 ? -30.234 39.469 -10.266 1 86.5 10 ILE B CA 1
ATOM 1600 C C . ILE B 1 10 ? -28.75 39.812 -10.336 1 86.5 10 ILE B C 1
ATOM 1602 O O . ILE B 1 10 ? -27.891 38.938 -10.375 1 86.5 10 ILE B O 1
ATOM 1606 N N . SER B 1 11 ? -28.469 41.125 -10.234 1 86.31 11 SER B N 1
ATOM 1607 C CA . SER B 1 11 ? -27.078 41.594 -10.289 1 86.31 11 SER B CA 1
ATOM 1608 C C . SER B 1 11 ? -26.297 41.125 -9.062 1 86.31 11 SER B C 1
ATOM 1610 O O . SER B 1 11 ? -25.141 40.719 -9.18 1 86.31 11 SER B O 1
ATOM 1612 N N . ILE B 1 12 ? -26.969 41.188 -7.895 1 87.88 12 ILE B N 1
ATOM 1613 C CA . ILE B 1 12 ? -26.328 40.75 -6.656 1 87.88 12 ILE B CA 1
ATOM 1614 C C . ILE B 1 12 ? -26.078 39.25 -6.691 1 87.88 12 ILE B C 1
ATOM 1616 O O . ILE B 1 12 ? -25.016 38.75 -6.316 1 87.88 12 ILE B O 1
ATOM 1620 N N . PHE B 1 13 ? -27.078 38.531 -7.23 1 87.88 13 PHE B N 1
ATOM 1621 C CA . PHE B 1 13 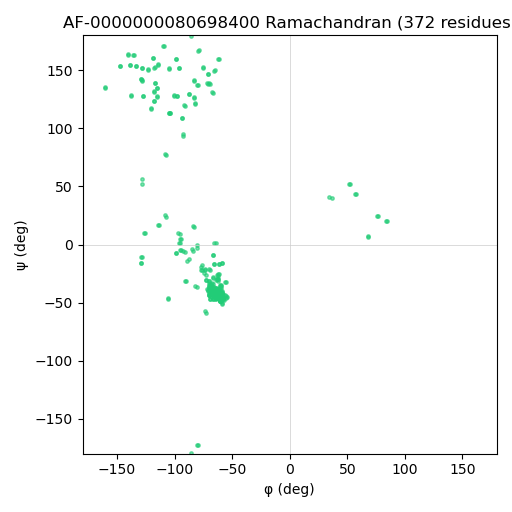? -26.969 37.062 -7.348 1 87.88 13 PHE B CA 1
ATOM 1622 C C . PHE B 1 13 ? -25.828 36.688 -8.289 1 87.88 13 PHE B C 1
ATOM 1624 O O . PHE B 1 13 ? -25.047 35.781 -7.992 1 87.88 13 PHE B O 1
ATOM 1631 N N . LEU B 1 14 ? -25.672 37.438 -9.383 1 88 14 LEU B N 1
ATOM 1632 C CA . LEU B 1 14 ? -24.609 37.188 -10.344 1 88 14 LEU B CA 1
ATOM 1633 C C . LEU B 1 14 ? -23.25 37.5 -9.742 1 88 14 LEU B C 1
ATOM 1635 O O . LEU B 1 14 ? -22.281 36.781 -9.938 1 88 14 LEU B O 1
ATOM 1639 N N . LEU B 1 15 ? -23.188 38.594 -8.906 1 88.88 15 LEU B N 1
ATOM 1640 C CA . LEU B 1 15 ? -21.953 38.969 -8.266 1 88.88 15 LEU B CA 1
ATOM 1641 C C . LEU B 1 15 ? -21.516 37.969 -7.215 1 88.88 15 LEU B C 1
ATOM 1643 O O . LEU B 1 15 ? -20.344 37.625 -7.121 1 88.88 15 LEU B O 1
ATOM 1647 N N . LEU B 1 16 ? -22.5 37.438 -6.422 1 89.62 16 LEU B N 1
ATOM 1648 C CA . LEU B 1 16 ? -22.203 36.438 -5.43 1 89.62 16 LEU B CA 1
ATOM 1649 C C . LEU B 1 16 ? -21.75 35.125 -6.105 1 89.62 16 LEU B C 1
ATOM 1651 O O . LEU B 1 16 ? -20.859 34.438 -5.613 1 89.62 16 LEU B O 1
ATOM 1655 N N . GLY B 1 17 ? -22.391 34.844 -7.266 1 87.94 17 GLY B N 1
ATOM 1656 C CA . GLY B 1 17 ? -21.984 33.688 -8.055 1 87.94 17 GLY B CA 1
ATOM 1657 C C . GLY B 1 17 ? -20.562 33.812 -8.578 1 87.94 17 GLY B C 1
ATOM 1658 O O . GLY B 1 17 ? -19.781 32.844 -8.484 1 87.94 17 GLY B O 1
ATOM 1659 N N . ILE B 1 18 ? -20.328 35 -9.031 1 89.19 18 ILE B N 1
ATOM 1660 C CA . ILE B 1 18 ? -19 35.25 -9.562 1 89.19 18 ILE B CA 1
ATOM 1661 C C . ILE B 1 18 ? -17.969 35.219 -8.43 1 89.19 18 ILE B C 1
ATOM 1663 O O . ILE B 1 18 ? -16.906 34.625 -8.57 1 89.19 18 ILE B O 1
ATOM 1667 N N . PHE B 1 19 ? -18.359 35.844 -7.297 1 89.88 19 PHE B N 1
ATOM 1668 C CA . PHE B 1 19 ? -17.5 35.844 -6.129 1 89.88 19 PHE B CA 1
ATOM 1669 C C . PHE B 1 19 ? -17.219 34.406 -5.668 1 89.88 19 PHE B C 1
ATOM 1671 O O . PHE B 1 19 ? -16.078 34.062 -5.363 1 89.88 19 PHE B O 1
ATOM 1678 N N . GLY B 1 20 ? -18.266 33.531 -5.629 1 87.81 20 GLY B N 1
ATOM 1679 C CA . GLY B 1 20 ? -18.125 32.125 -5.266 1 87.81 20 GLY B CA 1
ATOM 1680 C C . GLY B 1 20 ? -17.219 31.344 -6.207 1 87.81 20 GLY B C 1
ATOM 1681 O O . GLY B 1 20 ? -16.391 30.531 -5.766 1 87.81 20 GLY B O 1
ATOM 1682 N N . MET B 1 21 ? -17.391 31.703 -7.41 1 89.94 21 MET B N 1
ATOM 1683 C CA . MET B 1 21 ? -16.578 31.031 -8.422 1 89.94 21 MET B CA 1
ATOM 1684 C C . MET B 1 21 ? -15.117 31.438 -8.305 1 89.94 21 MET B C 1
ATOM 1686 O O . MET B 1 21 ? -14.227 30.594 -8.383 1 89.94 21 MET B O 1
ATOM 1690 N N . VAL B 1 22 ? -14.875 32.688 -8.133 1 89.06 22 VAL B N 1
ATOM 1691 C CA . VAL B 1 22 ? -13.516 33.188 -8 1 89.06 22 VAL B CA 1
ATOM 1692 C C . VAL B 1 22 ? -12.867 32.625 -6.742 1 89.06 22 VAL B C 1
ATOM 1694 O O . VAL B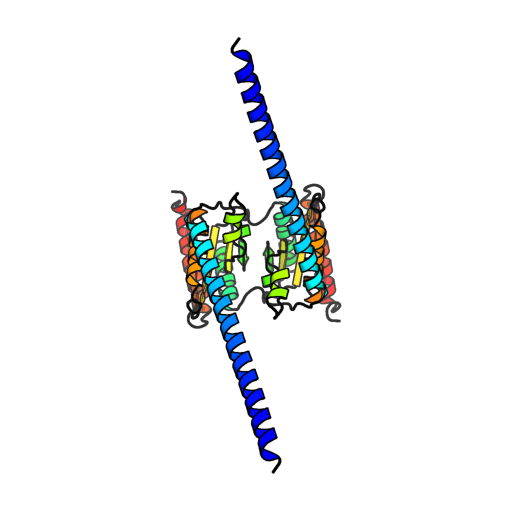 1 22 ? -11.703 32.219 -6.77 1 89.06 22 VAL B O 1
ATOM 1697 N N . ARG B 1 23 ? -13.641 32.562 -5.684 1 89.38 23 ARG B N 1
ATOM 1698 C CA . ARG B 1 23 ? -13.148 32.031 -4.426 1 89.38 23 ARG B CA 1
ATOM 1699 C C . ARG B 1 23 ? -12.773 30.547 -4.586 1 89.38 23 ARG B C 1
ATOM 1701 O O . ARG B 1 23 ? -11.734 30.109 -4.098 1 89.38 23 ARG B O 1
ATOM 1708 N N . GLN B 1 24 ? -13.562 29.75 -5.27 1 88 24 GLN B N 1
ATOM 1709 C CA . GLN B 1 24 ? -13.305 28.344 -5.52 1 88 24 GLN B CA 1
ATOM 1710 C C . GLN B 1 24 ? -12.039 28.156 -6.355 1 88 24 GLN B C 1
ATOM 1712 O O . GLN B 1 24 ? -11.227 27.281 -6.062 1 88 24 GLN B O 1
ATOM 1717 N N . GLN B 1 25 ? -11.953 28.953 -7.309 1 88.25 25 GLN B N 1
ATOM 1718 C CA . GLN B 1 25 ? -10.789 28.891 -8.18 1 88.25 25 GLN B CA 1
ATOM 1719 C C . GLN B 1 25 ? -9.516 29.25 -7.414 1 88.25 25 GLN B C 1
ATOM 1721 O O . GLN B 1 25 ? -8.469 28.609 -7.609 1 88.25 25 GLN B O 1
ATOM 1726 N N . TRP B 1 26 ? -9.641 30.219 -6.574 1 89.19 26 TRP B N 1
ATOM 1727 C CA . TRP B 1 26 ? -8.5 30.625 -5.754 1 89.19 26 TRP B CA 1
ATOM 1728 C C . TRP B 1 26 ? -8.094 29.5 -4.805 1 89.19 26 TRP B C 1
ATOM 1730 O O . TRP B 1 26 ? -6.906 29.203 -4.652 1 89.19 26 TRP B O 1
ATOM 1740 N N . ARG B 1 27 ? -8.984 28.938 -4.172 1 86.19 27 ARG B N 1
ATOM 1741 C CA . ARG B 1 27 ? -8.719 27.812 -3.273 1 86.19 27 ARG B CA 1
ATOM 1742 C C . ARG B 1 27 ? -8.062 26.656 -4.02 1 86.19 27 ARG B C 1
ATOM 1744 O O . ARG B 1 27 ? -7.117 26.047 -3.514 1 86.19 27 ARG B O 1
ATOM 1751 N N . ALA B 1 28 ? -8.562 26.391 -5.16 1 85.69 28 ALA B N 1
ATOM 1752 C CA . ALA B 1 28 ? -8.008 25.312 -5.973 1 85.69 28 ALA B CA 1
ATOM 1753 C C . ALA B 1 28 ? -6.559 25.594 -6.344 1 85.69 28 ALA B C 1
ATOM 1755 O O . ALA B 1 28 ? -5.711 24.688 -6.289 1 85.69 28 ALA B O 1
ATOM 1756 N N . GLN B 1 29 ? -6.266 26.766 -6.648 1 88.12 29 GLN B N 1
ATOM 1757 C CA . GLN B 1 29 ? -4.914 27.172 -7.023 1 88.12 29 GLN B CA 1
ATOM 1758 C C . GLN B 1 29 ? -3.967 27.094 -5.828 1 88.12 29 GLN B C 1
ATOM 1760 O O . GLN B 1 29 ? -2.826 26.656 -5.961 1 88.12 29 GLN B O 1
ATOM 1765 N N . LYS B 1 30 ? -4.484 27.531 -4.73 1 88.25 30 LYS B N 1
ATOM 1766 C CA . LYS B 1 30 ? -3.688 27.469 -3.508 1 88.25 30 LYS B CA 1
ATOM 1767 C C . LYS B 1 30 ? -3.348 26.016 -3.15 1 88.25 30 LYS B C 1
ATOM 1769 O O . LYS B 1 30 ? -2.213 25.719 -2.777 1 88.25 30 LYS B O 1
ATOM 1774 N N . ARG B 1 31 ? -4.242 25.172 -3.307 1 85.62 31 ARG B N 1
ATOM 1775 C CA . ARG B 1 31 ? -4.035 23.766 -3.023 1 85.62 31 ARG B CA 1
ATOM 1776 C C . ARG B 1 31 ? -3.008 23.156 -3.975 1 85.62 31 ARG B C 1
ATOM 1778 O O . ARG B 1 31 ? -2.141 22.391 -3.555 1 85.62 31 ARG B O 1
ATOM 1785 N N . LYS B 1 32 ? -3.158 23.484 -5.156 1 87.88 32 LYS B N 1
ATOM 1786 C CA . LYS B 1 32 ? -2.217 22.984 -6.156 1 87.88 32 LYS B CA 1
ATOM 1787 C C . LYS B 1 32 ? -0.794 23.438 -5.844 1 87.88 32 LYS B C 1
ATOM 1789 O O . LYS B 1 32 ? 0.152 22.656 -5.961 1 87.88 32 LYS B O 1
ATOM 1794 N N . ARG B 1 33 ? -0.677 24.625 -5.469 1 88.31 33 ARG B N 1
ATOM 1795 C CA . ARG B 1 33 ? 0.626 25.188 -5.109 1 88.31 33 ARG B CA 1
ATOM 1796 C C . ARG B 1 33 ? 1.196 24.484 -3.879 1 88.31 33 ARG B C 1
ATOM 1798 O O . ARG B 1 33 ? 2.387 24.172 -3.834 1 88.31 33 ARG B O 1
ATOM 1805 N N . PHE B 1 34 ? 0.385 24.297 -2.977 1 88.62 34 PHE B N 1
ATOM 1806 C CA . PHE B 1 34 ? 0.807 23.625 -1.756 1 88.62 34 PHE B CA 1
ATOM 1807 C C . PHE B 1 34 ? 1.29 22.219 -2.061 1 88.62 34 PHE B C 1
ATOM 1809 O O . PHE B 1 34 ? 2.348 21.797 -1.584 1 88.62 34 PHE B O 1
ATOM 1816 N N . LYS B 1 35 ? 0.557 21.484 -2.834 1 89.19 35 LYS B N 1
ATOM 1817 C CA . LYS 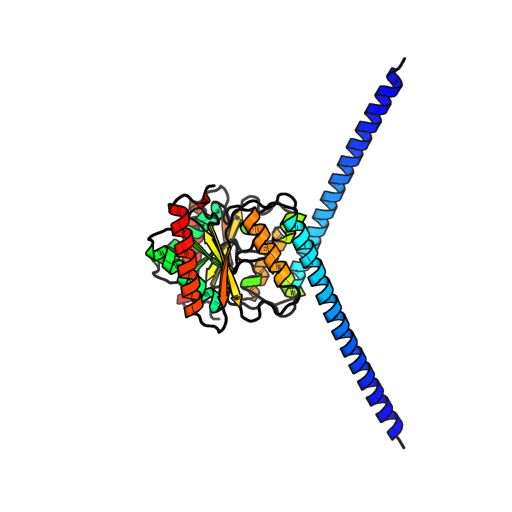B 1 35 ? 0.927 20.125 -3.209 1 89.19 35 LYS B CA 1
ATOM 1818 C C . LYS B 1 35 ? 2.26 20.094 -3.951 1 89.19 35 LYS B C 1
ATOM 1820 O O . LYS B 1 35 ? 3.07 19.188 -3.754 1 89.19 35 LYS B O 1
ATOM 1825 N N . LYS B 1 36 ? 2.457 21.016 -4.801 1 91.69 36 LYS B N 1
ATOM 1826 C CA . LYS B 1 36 ? 3.713 21.109 -5.539 1 91.69 36 LYS B CA 1
ATOM 1827 C C . LYS B 1 36 ? 4.883 21.375 -4.594 1 91.69 36 LYS B C 1
ATOM 1829 O O . LYS B 1 36 ? 5.938 20.75 -4.711 1 91.69 36 LYS B O 1
ATOM 1834 N N . THR B 1 37 ? 4.703 22.281 -3.721 1 93.62 37 THR B N 1
ATOM 1835 C CA . THR B 1 37 ? 5.746 22.578 -2.748 1 93.62 37 THR B CA 1
ATOM 1836 C C . THR B 1 37 ? 6.066 21.359 -1.892 1 93.62 37 THR B C 1
ATOM 1838 O O . THR B 1 37 ? 7.234 21.078 -1.622 1 93.62 37 THR B O 1
ATOM 1841 N N . GLN B 1 38 ? 5.055 20.656 -1.443 1 93.56 38 GLN B N 1
ATOM 1842 C CA . GLN B 1 38 ? 5.25 19.438 -0.667 1 93.56 38 GLN B CA 1
ATOM 1843 C C . GLN B 1 38 ? 6.027 18.391 -1.467 1 93.56 38 GLN B C 1
ATOM 1845 O O . GLN B 1 38 ? 6.91 17.719 -0.931 1 93.56 38 GLN B O 1
ATOM 1850 N N . ALA B 1 39 ? 5.68 18.234 -2.713 1 94.12 39 ALA B N 1
ATOM 1851 C CA . ALA B 1 39 ? 6.379 17.297 -3.586 1 94.12 39 ALA B CA 1
ATOM 1852 C C . ALA B 1 39 ? 7.852 17.672 -3.725 1 94.12 39 ALA B C 1
ATOM 1854 O O . ALA B 1 39 ? 8.727 16.797 -3.693 1 94.12 39 ALA B O 1
ATOM 1855 N N . GLU B 1 40 ? 8.109 18.906 -3.881 1 95.81 40 GLU B N 1
ATOM 1856 C CA . GLU B 1 40 ? 9.477 19.391 -4 1 95.81 40 GLU B CA 1
ATOM 1857 C C . GLU B 1 40 ? 10.266 19.156 -2.715 1 95.81 40 GLU B C 1
ATOM 1859 O O . GLU B 1 40 ? 11.43 18.781 -2.756 1 95.81 40 GLU B O 1
ATOM 1864 N N . GLU B 1 41 ? 9.609 19.469 -1.668 1 96.5 41 GLU B N 1
ATOM 1865 C CA . GLU B 1 41 ? 10.25 19.219 -0.377 1 96.5 41 GLU B CA 1
ATOM 1866 C C . GLU B 1 41 ? 10.555 17.734 -0.191 1 96.5 41 GLU B C 1
ATOM 1868 O O . GLU B 1 41 ? 11.648 17.375 0.253 1 96.5 41 GLU B O 1
ATOM 1873 N N . ASN B 1 42 ? 9.641 16.859 -0.476 1 96.44 42 ASN B N 1
ATOM 1874 C CA . ASN B 1 42 ? 9.859 15.43 -0.396 1 96.44 42 ASN B CA 1
ATOM 1875 C C . ASN B 1 42 ? 11.008 14.984 -1.297 1 96.44 42 ASN B C 1
ATOM 1877 O O . ASN B 1 42 ? 11.82 14.141 -0.908 1 96.44 42 ASN B O 1
ATOM 1881 N N . LEU B 1 43 ? 11.031 15.555 -2.486 1 97 43 LEU B N 1
ATOM 1882 C CA . LEU B 1 43 ? 12.117 15.227 -3.402 1 97 43 LEU B CA 1
ATOM 1883 C C . LEU B 1 43 ? 13.469 15.617 -2.811 1 97 43 LEU B C 1
ATOM 1885 O O . LEU B 1 43 ? 14.438 14.859 -2.904 1 97 43 LEU B O 1
ATOM 1889 N N . ARG B 1 44 ? 13.523 16.781 -2.262 1 97.69 44 ARG B N 1
ATOM 1890 C CA . ARG B 1 44 ? 14.758 17.234 -1.62 1 97.69 44 ARG B CA 1
ATOM 1891 C C . ARG B 1 44 ? 15.18 16.25 -0.521 1 97.69 44 ARG B C 1
ATOM 1893 O O . ARG B 1 44 ? 16.344 15.867 -0.446 1 97.69 44 ARG B O 1
ATOM 1900 N N . ILE B 1 45 ? 14.266 15.883 0.29 1 98.19 45 ILE B N 1
ATOM 1901 C CA . ILE B 1 45 ? 14.523 14.961 1.388 1 98.19 45 ILE B CA 1
ATOM 1902 C C . ILE B 1 45 ? 15.07 13.641 0.836 1 98.19 45 ILE B C 1
ATOM 1904 O O . ILE B 1 45 ? 16.078 13.125 1.328 1 98.19 45 ILE B O 1
ATOM 1908 N N . VAL B 1 46 ? 14.461 13.133 -0.155 1 98.06 46 VAL B N 1
ATOM 1909 C CA . VAL B 1 46 ? 14.828 11.852 -0.736 1 98.06 46 VAL B CA 1
ATOM 1910 C C . VAL B 1 46 ? 16.219 11.945 -1.354 1 98.06 46 VAL B C 1
ATOM 1912 O O . VAL B 1 46 ? 17.047 11.031 -1.195 1 98.06 46 VAL B O 1
ATOM 1915 N N . ARG B 1 47 ? 16.516 13.047 -2.018 1 97.56 47 ARG B N 1
ATOM 1916 C CA . ARG B 1 47 ? 17.812 13.258 -2.674 1 97.56 47 ARG B CA 1
ATOM 1917 C C . ARG B 1 47 ? 18.938 13.281 -1.656 1 97.56 47 ARG B C 1
ATOM 1919 O O . ARG B 1 47 ? 20.062 12.844 -1.95 1 97.56 47 ARG B O 1
ATOM 1926 N N . GLU B 1 48 ? 18.641 13.695 -0.522 1 97.94 48 GLU B N 1
ATOM 1927 C CA . GLU B 1 48 ? 19.672 13.922 0.481 1 97.94 48 GLU B CA 1
ATOM 1928 C C . GLU B 1 48 ? 19.828 12.719 1.406 1 97.94 48 GLU B C 1
ATOM 1930 O O . GLU B 1 48 ? 20.641 12.734 2.328 1 97.94 48 GLU B O 1
ATOM 1935 N N . ASN B 1 49 ? 19.062 11.703 1.147 1 98.19 49 ASN B N 1
ATOM 1936 C CA . ASN B 1 49 ? 19.078 10.562 2.061 1 98.19 49 ASN B CA 1
ATOM 1937 C C . ASN B 1 49 ? 19.125 9.234 1.305 1 98.19 49 ASN B C 1
ATOM 1939 O O . ASN B 1 49 ? 18.859 9.195 0.103 1 98.19 49 ASN B O 1
ATOM 1943 N N . ARG B 1 50 ? 19.5 8.188 2.043 1 98.12 50 ARG B N 1
ATOM 1944 C CA . ARG B 1 50 ? 19.547 6.832 1.496 1 98.12 50 ARG B CA 1
ATOM 1945 C C . ARG B 1 50 ? 18.578 5.91 2.24 1 98.12 50 ARG B C 1
ATOM 1947 O O . ARG B 1 50 ? 18.562 5.891 3.473 1 98.12 50 ARG B O 1
ATOM 1954 N N . TYR B 1 51 ? 17.844 5.23 1.482 1 98.56 51 TYR B N 1
ATOM 1955 C CA . TYR B 1 51 ? 16.891 4.293 2.051 1 98.56 51 TYR B CA 1
ATOM 1956 C C . TYR B 1 51 ? 17.438 2.867 2.025 1 98.56 51 TYR B C 1
ATOM 1958 O O . TYR B 1 51 ? 18.375 2.572 1.295 1 98.56 51 TYR B O 1
ATOM 1966 N N . GLN B 1 52 ? 16.859 2.059 2.854 1 98.5 52 GLN B N 1
ATOM 1967 C CA . GLN B 1 52 ? 17.234 0.648 2.934 1 98.5 52 GLN B CA 1
ATOM 1968 C C . GLN B 1 52 ? 16.047 -0.25 2.553 1 98.5 52 GLN B C 1
ATOM 1970 O O . GLN B 1 52 ? 14.914 0.007 2.947 1 98.5 52 GLN B O 1
ATOM 1975 N N . ALA B 1 53 ? 16.391 -1.269 1.814 1 98.5 53 ALA B N 1
ATOM 1976 C CA . ALA B 1 53 ? 15.359 -2.23 1.457 1 98.5 53 ALA B CA 1
ATOM 1977 C C . ALA B 1 53 ? 14.938 -3.057 2.67 1 98.5 53 ALA B C 1
ATOM 1979 O O . ALA B 1 53 ? 15.742 -3.309 3.568 1 98.5 53 ALA B O 1
ATOM 1980 N N . LYS B 1 54 ? 13.719 -3.414 2.713 1 97.62 54 LYS B N 1
ATOM 1981 C CA . LYS B 1 54 ? 13.203 -4.324 3.73 1 97.62 54 LYS B CA 1
ATOM 1982 C C . LYS B 1 54 ? 12.195 -5.297 3.133 1 97.62 54 LYS B C 1
ATOM 1984 O O . LYS B 1 54 ? 11.664 -5.062 2.043 1 97.62 54 LYS B O 1
ATOM 1989 N N . LYS B 1 55 ? 11.922 -6.371 3.871 1 97.88 55 LYS B N 1
ATOM 1990 C CA . LYS B 1 55 ? 10.945 -7.367 3.434 1 97.88 55 LYS B CA 1
ATOM 1991 C C . LYS B 1 55 ? 9.523 -6.816 3.525 1 97.88 55 LYS B C 1
ATOM 1993 O O . LYS B 1 55 ? 9.164 -6.168 4.512 1 97.88 55 LYS B O 1
ATOM 1998 N N . ILE B 1 56 ? 8.75 -7.113 2.52 1 98.31 56 ILE B N 1
ATOM 1999 C CA . ILE B 1 56 ? 7.395 -6.566 2.488 1 98.31 56 ILE B CA 1
ATOM 2000 C C . ILE B 1 56 ? 6.523 -7.293 3.516 1 98.31 56 ILE B C 1
ATOM 2002 O O . ILE B 1 56 ? 5.523 -6.746 3.988 1 98.31 56 ILE B O 1
ATOM 2006 N N . CYS B 1 57 ? 6.934 -8.547 3.936 1 96.25 57 CYS B N 1
ATOM 2007 C CA . CYS B 1 57 ? 6.16 -9.344 4.883 1 96.25 57 CYS B CA 1
ATOM 2008 C C . CYS B 1 57 ? 7.039 -9.836 6.027 1 96.25 57 CYS B C 1
ATOM 2010 O O . CYS B 1 57 ? 8.203 -10.172 5.816 1 96.25 57 CYS B O 1
ATOM 2012 N N . ASN B 1 58 ? 6.441 -9.844 7.164 1 93.19 58 ASN B N 1
ATOM 2013 C CA . ASN B 1 58 ? 7.094 -10.539 8.266 1 93.19 58 ASN B CA 1
ATOM 2014 C C . ASN B 1 58 ? 6.758 -12.031 8.258 1 93.19 58 ASN B C 1
ATOM 2016 O O . ASN B 1 58 ? 6.047 -12.508 7.375 1 93.19 58 ASN B O 1
ATOM 2020 N N . ALA B 1 59 ? 7.254 -12.773 9.172 1 93.31 59 ALA B N 1
ATOM 2021 C CA . ALA B 1 59 ? 7.121 -14.234 9.18 1 93.31 59 ALA B CA 1
ATOM 2022 C C . ALA B 1 59 ? 5.664 -14.648 9.336 1 93.31 59 ALA B C 1
ATOM 2024 O O . ALA B 1 59 ? 5.223 -15.625 8.727 1 93.31 59 ALA B O 1
ATOM 2025 N N . ASN B 1 60 ? 4.938 -13.938 10.219 1 94.25 60 ASN B N 1
ATOM 2026 C CA . ASN B 1 60 ? 3.529 -14.242 10.43 1 94.25 60 ASN B CA 1
ATOM 2027 C C . ASN B 1 60 ? 2.707 -14 9.164 1 94.25 60 ASN B C 1
ATOM 2029 O O . ASN B 1 60 ? 1.871 -14.82 8.789 1 94.25 60 ASN B O 1
ATOM 2033 N N . GLU B 1 61 ? 2.967 -12.883 8.508 1 96.19 61 GLU B N 1
ATOM 2034 C CA . GLU B 1 61 ? 2.283 -12.539 7.27 1 96.19 61 GLU B CA 1
ATOM 2035 C C . GLU B 1 61 ? 2.611 -13.547 6.164 1 96.19 61 GLU B C 1
ATOM 2037 O O . GLU B 1 61 ? 1.736 -13.922 5.379 1 96.19 61 GLU B O 1
ATOM 2042 N N . ARG B 1 62 ? 3.832 -13.977 6.148 1 96.5 62 ARG B N 1
ATOM 2043 C CA . ARG B 1 62 ? 4.238 -14.992 5.176 1 96.5 62 ARG B CA 1
ATOM 2044 C C . ARG B 1 62 ? 3.471 -16.297 5.391 1 96.5 62 ARG B C 1
ATOM 2046 O O . ARG B 1 62 ? 3.021 -16.922 4.43 1 96.5 62 ARG B O 1
ATOM 2053 N N . ALA B 1 63 ? 3.359 -16.656 6.613 1 96.56 63 ALA B N 1
ATOM 2054 C CA . ALA B 1 63 ? 2.609 -17.875 6.941 1 96.56 63 ALA B CA 1
ATOM 2055 C C . ALA B 1 63 ? 1.156 -17.75 6.492 1 96.56 63 ALA B C 1
ATOM 2057 O O . ALA B 1 63 ? 0.607 -18.672 5.895 1 96.56 63 ALA B O 1
ATOM 2058 N N . ALA B 1 64 ? 0.569 -16.625 6.816 1 97.88 64 ALA B N 1
ATOM 2059 C CA . ALA B 1 64 ? -0.812 -16.391 6.41 1 97.88 64 ALA B CA 1
ATOM 2060 C C . ALA B 1 64 ? -0.95 -16.406 4.891 1 97.88 64 ALA B C 1
ATOM 2062 O O . ALA B 1 64 ? -1.893 -16.984 4.355 1 97.88 64 ALA B O 1
ATOM 2063 N N . TYR B 1 65 ? -0.004 -15.789 4.223 1 98.56 65 TYR B N 1
ATOM 2064 C CA . TYR B 1 65 ? -0.001 -15.727 2.768 1 98.56 65 TYR B CA 1
ATOM 2065 C C . TYR B 1 65 ? 0.052 -17.125 2.162 1 98.56 65 TYR B C 1
ATOM 2067 O O . TYR B 1 65 ? -0.733 -17.453 1.27 1 98.56 65 TYR B O 1
ATOM 2075 N N . THR B 1 66 ? 0.945 -17.891 2.658 1 97.69 66 THR B N 1
ATOM 2076 C CA . THR B 1 66 ? 1.124 -19.25 2.148 1 97.69 66 THR B CA 1
ATOM 2077 C C . THR B 1 66 ? -0.139 -20.078 2.365 1 97.69 66 THR B C 1
ATOM 2079 O O . THR B 1 66 ? -0.554 -20.828 1.479 1 97.69 66 THR B O 1
ATOM 2082 N N . ALA B 1 67 ? -0.723 -19.906 3.508 1 98.5 67 ALA B N 1
ATOM 2083 C CA . ALA B 1 67 ? -1.949 -20.641 3.812 1 98.5 67 ALA B CA 1
ATOM 2084 C C . ALA B 1 67 ? -3.09 -20.203 2.898 1 98.5 67 ALA B C 1
ATOM 2086 O O . ALA B 1 67 ? -3.848 -21.047 2.398 1 98.5 67 ALA B O 1
ATOM 2087 N N . ALA B 1 68 ? -3.219 -18.953 2.711 1 98.75 68 ALA B N 1
ATOM 2088 C CA . ALA B 1 68 ? -4.273 -18.422 1.845 1 98.75 68 ALA B CA 1
ATOM 2089 C C . ALA B 1 68 ? -4.121 -18.953 0.419 1 98.75 68 ALA B C 1
ATOM 2091 O O . ALA B 1 68 ? -5.094 -19.391 -0.196 1 98.75 68 ALA B O 1
ATOM 2092 N N . CYS B 1 69 ? -2.887 -18.859 -0.076 1 98.06 69 CYS B N 1
ATOM 2093 C CA . CYS B 1 69 ? -2.615 -19.359 -1.42 1 98.06 69 CYS B CA 1
ATOM 2094 C C . CYS B 1 69 ? -2.955 -20.828 -1.533 1 98.06 69 CYS B C 1
ATOM 2096 O O . CYS B 1 69 ? -3.51 -21.281 -2.543 1 98.06 69 CYS B O 1
ATOM 2098 N N . ALA B 1 70 ? -2.631 -21.578 -0.505 1 98.06 70 ALA B N 1
ATOM 2099 C CA . ALA B 1 70 ? -2.893 -23 -0.515 1 98.06 70 ALA B CA 1
ATOM 2100 C C . ALA B 1 70 ? -4.387 -23.297 -0.627 1 98.06 70 ALA B C 1
ATOM 2102 O O . ALA B 1 70 ? -4.805 -24.156 -1.399 1 98.06 70 ALA B O 1
ATOM 2103 N N . VAL B 1 71 ? -5.172 -22.594 0.131 1 98.25 71 VAL B N 1
ATOM 2104 C CA . VAL B 1 71 ? -6.617 -22.766 0.112 1 98.25 71 VAL B CA 1
ATOM 2105 C C . VAL B 1 71 ? -7.156 -22.516 -1.295 1 98.25 71 VAL B C 1
ATOM 2107 O O . VAL B 1 71 ? -7.973 -23.281 -1.805 1 98.25 71 VAL B O 1
ATOM 2110 N N . ILE B 1 72 ? -6.684 -21.469 -1.895 1 97.38 72 ILE B N 1
ATOM 2111 C CA . ILE B 1 72 ? -7.152 -21.062 -3.217 1 97.38 72 ILE B CA 1
ATOM 2112 C C . ILE B 1 72 ? -6.746 -22.109 -4.246 1 97.38 72 ILE B C 1
ATOM 2114 O O . ILE B 1 72 ? -7.562 -22.531 -5.074 1 97.38 72 ILE B O 1
ATOM 2118 N N . TRP B 1 73 ? -5.512 -22.5 -4.16 1 96 73 TRP B N 1
ATOM 2119 C CA . TRP B 1 73 ? -4.977 -23.484 -5.094 1 96 73 TRP B CA 1
ATOM 2120 C C . TRP B 1 73 ? -5.711 -24.812 -4.957 1 96 73 TRP B C 1
ATOM 2122 O O . TRP B 1 73 ? -6.055 -25.438 -5.961 1 96 73 TRP B O 1
ATOM 2132 N N . GLU B 1 74 ? -5.941 -25.266 -3.783 1 97 74 GLU B N 1
ATOM 2133 C CA . GLU B 1 74 ? -6.602 -26.531 -3.523 1 97 74 GLU B CA 1
ATOM 2134 C C . GLU B 1 74 ? -8.031 -26.547 -4.07 1 97 74 GLU B C 1
ATOM 2136 O O . GLU B 1 74 ? -8.539 -27.594 -4.465 1 97 74 GLU B O 1
ATOM 2141 N N . ARG B 1 75 ? -8.633 -25.391 -4.109 1 95.31 75 ARG B N 1
ATOM 2142 C CA . ARG B 1 75 ? -9.992 -25.234 -4.629 1 95.31 75 ARG B CA 1
ATOM 2143 C C . ARG B 1 75 ? -9.977 -25.078 -6.148 1 95.31 75 ARG B C 1
ATOM 2145 O O . ARG B 1 75 ? -11.039 -24.984 -6.773 1 95.31 75 ARG B O 1
ATOM 2152 N N . GLN B 1 76 ? -8.727 -25.016 -6.777 1 94.44 76 GLN B N 1
ATOM 2153 C CA . GLN B 1 76 ? -8.555 -24.828 -8.211 1 94.44 76 GLN B CA 1
ATOM 2154 C C . GLN B 1 76 ? -9.242 -23.547 -8.688 1 94.44 76 GLN B C 1
ATOM 2156 O O . GLN B 1 76 ? -9.977 -23.562 -9.672 1 94.44 76 GLN B O 1
ATOM 2161 N N . ARG B 1 77 ? -9.023 -22.484 -7.859 1 92.19 77 ARG B N 1
ATOM 2162 C CA . ARG B 1 77 ? -9.609 -21.172 -8.164 1 92.19 77 ARG B CA 1
ATOM 2163 C C . ARG B 1 77 ? -8.523 -20.188 -8.578 1 92.19 77 ARG B C 1
ATOM 2165 O O . ARG B 1 77 ? -7.336 -20.5 -8.555 1 92.19 77 ARG B O 1
ATOM 2172 N N . LYS B 1 78 ? -9 -19.016 -9.055 1 93.19 78 LYS B N 1
ATOM 2173 C CA . LYS B 1 78 ? -8.078 -18.062 -9.664 1 93.19 78 LYS B CA 1
ATOM 2174 C C . LYS B 1 78 ? -7.98 -16.781 -8.836 1 93.19 78 LYS B C 1
ATOM 2176 O O . LYS B 1 78 ? -7.578 -15.734 -9.344 1 93.19 78 LYS B O 1
ATOM 2181 N N . GLU B 1 79 ? -8.453 -16.953 -7.582 1 97.31 79 GLU B N 1
ATOM 2182 C CA . GLU B 1 79 ? -8.281 -15.797 -6.699 1 97.31 79 GLU B CA 1
ATOM 2183 C C . GLU B 1 79 ? -6.805 -15.477 -6.5 1 97.31 79 GLU B C 1
ATOM 2185 O O . GLU B 1 79 ? -5.938 -16.297 -6.801 1 97.31 79 GLU B O 1
ATOM 2190 N N . ARG B 1 80 ? -6.566 -14.273 -6.105 1 97.56 80 ARG B N 1
ATOM 2191 C CA . ARG B 1 80 ? -5.211 -13.797 -5.871 1 97.56 80 ARG B CA 1
ATOM 2192 C C . ARG B 1 80 ? -5.051 -13.281 -4.441 1 97.56 80 ARG B C 1
ATOM 2194 O O . ARG B 1 80 ? -6.02 -12.836 -3.826 1 97.56 80 ARG B O 1
ATOM 2201 N N . VAL B 1 81 ? -3.848 -13.398 -3.938 1 98.69 81 VAL B N 1
ATOM 2202 C CA . VAL B 1 81 ? -3.543 -12.906 -2.596 1 98.69 81 VAL B CA 1
ATOM 2203 C C . VAL B 1 81 ? -2.49 -11.805 -2.674 1 98.69 81 VAL B C 1
ATOM 2205 O O . VAL B 1 81 ? -1.433 -11.992 -3.281 1 98.69 81 VAL B O 1
ATOM 2208 N N . PHE B 1 82 ? -2.787 -10.672 -2.158 1 98.81 82 PHE B N 1
ATOM 2209 C CA . PHE B 1 82 ? -1.85 -9.562 -2.066 1 98.81 82 PHE B CA 1
ATOM 2210 C C . PHE B 1 82 ? -1.528 -9.242 -0.613 1 98.81 82 PHE B C 1
ATOM 2212 O O . PHE B 1 82 ? -2.312 -9.555 0.286 1 98.81 82 PHE B O 1
ATOM 2219 N N . VAL B 1 83 ? -0.344 -8.633 -0.38 1 98.75 83 VAL B N 1
ATOM 2220 C CA . VAL B 1 83 ? 0.069 -8.344 0.989 1 98.75 83 VAL B CA 1
ATOM 2221 C C . VAL B 1 83 ? 0.213 -6.832 1.178 1 98.75 83 VAL B C 1
ATOM 2223 O O . VAL B 1 83 ? 0.43 -6.098 0.211 1 98.75 83 VAL B O 1
ATOM 2226 N N . GLN B 1 84 ? 0.021 -6.414 2.355 1 98 84 GLN B N 1
ATOM 2227 C CA . GLN B 1 84 ? 0.227 -5.039 2.797 1 98 84 GLN B CA 1
ATOM 2228 C C . GLN B 1 84 ? -0.51 -4.055 1.892 1 98 84 GLN B C 1
ATOM 2230 O O . GLN B 1 84 ? 0.082 -3.092 1.398 1 98 84 GLN B O 1
ATOM 2235 N N . VAL B 1 85 ? -1.751 -4.289 1.697 1 98.44 85 VAL B N 1
ATOM 2236 C CA . VAL B 1 85 ? -2.547 -3.516 0.749 1 98.44 85 VAL B CA 1
ATOM 2237 C C . VAL B 1 85 ? -3.117 -2.279 1.438 1 98.44 85 VAL B C 1
ATOM 2239 O O . VAL B 1 85 ? -3.725 -2.381 2.508 1 98.44 85 VAL B O 1
ATOM 2242 N N . SER B 1 86 ? -2.943 -1.14 0.849 1 98 86 SER B N 1
ATOM 2243 C CA . SER B 1 86 ? -3.518 0.091 1.384 1 98 86 SER B CA 1
ATOM 2244 C C . SER B 1 86 ? -5.035 0.097 1.243 1 98 86 SER B C 1
ATOM 2246 O O . SER B 1 86 ? -5.57 -0.265 0.192 1 98 86 SER B O 1
ATOM 2248 N N . LEU B 1 87 ? -5.77 0.543 2.229 1 98.38 87 LEU B N 1
ATOM 2249 C CA . LEU B 1 87 ? -7.223 0.646 2.162 1 98.38 87 LEU B CA 1
ATOM 2250 C C . LEU B 1 87 ? -7.648 1.576 1.031 1 98.38 87 LEU B C 1
ATOM 2252 O O . LEU B 1 87 ? -8.641 1.314 0.35 1 98.38 87 LEU B O 1
ATOM 2256 N N . GLY B 1 88 ? -6.867 2.557 0.836 1 97.81 88 GLY B N 1
ATOM 2257 C CA . GLY B 1 88 ? -7.199 3.523 -0.198 1 97.81 88 GLY B CA 1
ATOM 2258 C C . GLY B 1 88 ? -7.148 2.941 -1.598 1 97.81 88 GLY B C 1
ATOM 2259 O O . GLY B 1 88 ? -7.605 3.57 -2.555 1 97.81 88 GLY B O 1
ATOM 2260 N N . GLU B 1 89 ? -6.664 1.777 -1.728 1 98 89 GLU B N 1
ATOM 2261 C CA . GLU B 1 89 ? -6.559 1.139 -3.035 1 98 89 GLU B CA 1
ATOM 2262 C C . GLU B 1 89 ? -7.715 0.171 -3.273 1 98 89 GLU B C 1
ATOM 2264 O O . GLU B 1 89 ? -7.895 -0.327 -4.387 1 98 89 GLU B O 1
ATOM 2269 N N . ILE B 1 90 ? -8.523 -0.055 -2.25 1 98.56 90 ILE B N 1
ATOM 2270 C CA . ILE B 1 90 ? -9.586 -1.036 -2.451 1 98.56 90 ILE B CA 1
ATOM 2271 C C . ILE B 1 90 ? -10.93 -0.438 -2.037 1 98.56 90 ILE B C 1
ATOM 2273 O O . ILE B 1 90 ? -11.984 -0.999 -2.34 1 98.56 90 ILE B O 1
ATOM 2277 N N . ILE B 1 91 ? -10.859 0.659 -1.287 1 98.62 91 ILE B N 1
ATOM 2278 C CA . ILE B 1 91 ? -12.086 1.381 -0.955 1 98.62 91 ILE B CA 1
ATOM 2279 C C . ILE B 1 91 ? -11.875 2.877 -1.175 1 98.62 91 ILE B C 1
ATOM 2281 O O . ILE B 1 91 ? -10.75 3.367 -1.118 1 98.62 91 ILE B O 1
ATOM 2285 N N . MET B 1 92 ? -12.953 3.576 -1.44 1 98.12 92 MET B N 1
ATOM 2286 C CA . MET B 1 92 ? -12.836 4.996 -1.754 1 98.12 92 MET B CA 1
ATOM 2287 C C . MET B 1 92 ? -14.055 5.77 -1.252 1 98.12 92 MET B C 1
ATOM 2289 O O . MET B 1 92 ? -15.094 5.18 -0.972 1 98.12 92 MET B O 1
ATOM 2293 N N . HIS B 1 93 ? -13.836 6.957 -1.007 1 98.25 93 HIS B N 1
ATOM 2294 C CA . HIS B 1 93 ? -14.883 7.953 -0.79 1 98.25 93 HIS B CA 1
ATOM 2295 C C . HIS B 1 93 ? -14.664 9.18 -1.675 1 98.25 93 HIS B C 1
ATOM 2297 O O . HIS B 1 93 ? -13.531 9.609 -1.878 1 98.25 93 HIS B O 1
ATOM 2303 N N . PRO B 1 94 ? -15.695 9.758 -2.203 1 96.31 94 PRO B N 1
ATOM 2304 C CA . PRO B 1 94 ? -15.531 10.883 -3.119 1 96.31 94 PRO B CA 1
ATOM 2305 C C . PRO B 1 94 ? -14.969 12.125 -2.432 1 96.31 94 PRO B C 1
ATOM 2307 O O . PRO B 1 94 ? -14.297 12.945 -3.07 1 96.31 94 PRO B O 1
ATOM 2310 N N . HIS B 1 95 ? -15.234 12.281 -1.13 1 96 95 HIS B N 1
ATOM 2311 C CA . HIS B 1 95 ? -14.68 13.414 -0.395 1 96 95 HIS B CA 1
ATOM 2312 C C . HIS B 1 95 ? -13.25 13.133 0.052 1 96 95 HIS B C 1
ATOM 2314 O O . HIS B 1 95 ? -13.008 12.188 0.806 1 96 95 HIS B O 1
ATOM 2320 N N . GLY B 1 96 ? -12.328 13.906 -0.335 1 95.19 96 GLY B N 1
ATOM 2321 C CA . GLY B 1 96 ? -10.906 13.719 -0.117 1 95.19 96 GLY B CA 1
ATOM 2322 C C . GLY B 1 96 ? -10.539 13.523 1.344 1 95.19 96 GLY B C 1
ATOM 2323 O O . GLY B 1 96 ? -9.75 12.641 1.683 1 95.19 96 GLY B O 1
ATOM 2324 N N . ARG B 1 97 ? -11.109 14.359 2.207 1 94.44 97 ARG B N 1
ATOM 2325 C CA . ARG B 1 97 ? -10.805 14.289 3.635 1 94.44 97 ARG B CA 1
ATOM 2326 C C . ARG B 1 97 ? -11.258 12.953 4.219 1 94.44 97 ARG B C 1
ATOM 2328 O O . ARG B 1 97 ? -10.57 12.383 5.07 1 94.44 97 ARG B O 1
ATOM 2335 N N . VAL B 1 98 ? -12.469 12.547 3.779 1 97.56 98 VAL B N 1
ATOM 2336 C CA . VAL B 1 98 ? -13 11.273 4.25 1 97.56 98 VAL B CA 1
ATOM 2337 C C . VAL B 1 98 ? -12.125 10.125 3.748 1 97.56 98 VAL B C 1
ATOM 2339 O O . VAL B 1 98 ? -11.812 9.203 4.504 1 97.56 98 VAL B O 1
ATOM 2342 N N . HIS B 1 99 ? -11.688 10.234 2.539 1 97.88 99 HIS B N 1
ATOM 2343 C CA . HIS B 1 99 ? -10.812 9.211 1.977 1 97.88 99 HIS B CA 1
ATOM 2344 C C . HIS B 1 99 ? -9.453 9.203 2.68 1 97.88 99 HIS B C 1
ATOM 2346 O O . HIS B 1 99 ? -8.898 8.141 2.947 1 97.88 99 HIS B O 1
ATOM 2352 N N . ALA B 1 100 ? -8.961 10.359 3.02 1 96.5 100 ALA B N 1
ATOM 2353 C CA . ALA B 1 100 ? -7.645 10.508 3.637 1 96.5 100 ALA B CA 1
ATOM 2354 C C . ALA B 1 100 ? -7.594 9.812 4.992 1 96.5 100 ALA B C 1
ATOM 2356 O O . ALA B 1 100 ? -6.531 9.359 5.426 1 96.5 100 ALA B O 1
ATOM 2357 N N . ALA B 1 101 ? -8.719 9.672 5.645 1 97.38 101 ALA B N 1
ATOM 2358 C CA . ALA B 1 101 ? -8.789 9.07 6.977 1 97.38 101 ALA B CA 1
ATOM 2359 C C . ALA B 1 101 ? -8.406 7.598 6.934 1 97.38 101 ALA B C 1
ATOM 2361 O O . ALA B 1 101 ? -8.047 7.012 7.961 1 97.38 101 ALA B O 1
ATOM 2362 N N . ILE B 1 102 ? -8.406 6.996 5.711 1 97.12 102 ILE B N 1
ATOM 2363 C CA . ILE B 1 102 ? -8.188 5.555 5.648 1 97.12 102 ILE B CA 1
ATOM 2364 C C . ILE B 1 102 ? -7.086 5.246 4.637 1 97.12 102 ILE B C 1
ATOM 2366 O O . ILE B 1 102 ? -6.582 4.121 4.578 1 97.12 102 ILE B O 1
ATOM 2370 N N . ASN B 1 103 ? -6.664 6.199 3.842 1 96.31 103 ASN B N 1
ATOM 2371 C CA . ASN B 1 103 ? -5.883 5.988 2.627 1 96.31 103 ASN B CA 1
ATOM 2372 C C . ASN B 1 103 ? -4.543 5.32 2.932 1 96.31 103 ASN B C 1
ATOM 2374 O O . ASN B 1 103 ? -4.078 4.477 2.166 1 96.31 103 ASN B O 1
ATOM 2378 N N . SER B 1 104 ? -3.977 5.691 4.012 1 92.88 104 SER B N 1
ATOM 2379 C CA . SER B 1 104 ? -2.627 5.219 4.305 1 92.88 104 SER B CA 1
ATOM 2380 C C . SER B 1 104 ? -2.656 3.982 5.195 1 92.88 104 SER B C 1
ATOM 2382 O O . SER B 1 104 ? -1.608 3.428 5.531 1 92.88 104 SER B O 1
ATOM 2384 N N . LYS B 1 105 ? -3.844 3.598 5.633 1 95.38 105 LYS B N 1
ATOM 2385 C CA . LYS B 1 105 ? -3.947 2.375 6.426 1 95.38 105 LYS B CA 1
ATOM 2386 C C . LYS B 1 105 ? -3.826 1.137 5.543 1 95.38 105 LYS B C 1
ATOM 2388 O O . LYS B 1 105 ? -4.137 1.185 4.352 1 95.38 105 LYS B O 1
ATOM 2393 N N . ARG B 1 106 ? -3.348 0.096 6.156 1 96.88 106 ARG B N 1
ATOM 2394 C CA . ARG B 1 106 ? -3.094 -1.11 5.375 1 96.88 106 ARG B CA 1
ATOM 2395 C C . ARG B 1 106 ? -3.752 -2.328 6.02 1 96.88 106 ARG B C 1
ATOM 2397 O O . ARG B 1 106 ? -3.914 -2.379 7.238 1 96.88 106 ARG B O 1
ATOM 2404 N N . VAL B 1 107 ? -4.09 -3.271 5.227 1 97.75 107 VAL B N 1
ATOM 2405 C CA . VAL B 1 107 ? -4.41 -4.617 5.695 1 97.75 107 VAL B CA 1
ATOM 2406 C C . VAL B 1 107 ? -3.252 -5.562 5.387 1 97.75 107 VAL B C 1
ATOM 2408 O O . VAL B 1 107 ? -2.559 -5.398 4.383 1 97.75 107 VAL B O 1
ATOM 2411 N N . ASP B 1 108 ? -3.129 -6.551 6.18 1 97.62 108 ASP B N 1
ATOM 2412 C CA . ASP B 1 108 ? -1.979 -7.438 6.055 1 97.62 108 ASP B CA 1
ATOM 2413 C C . ASP B 1 108 ? -2.068 -8.281 4.781 1 97.62 108 ASP B C 1
ATOM 2415 O O . ASP B 1 108 ? -1.073 -8.453 4.074 1 97.62 108 ASP B O 1
ATOM 2419 N N . LEU B 1 109 ? -3.25 -8.812 4.492 1 98.81 109 LEU B N 1
ATOM 2420 C CA . LEU B 1 109 ? -3.496 -9.57 3.27 1 98.81 109 LEU B CA 1
ATOM 2421 C C . LEU B 1 109 ? -4.852 -9.211 2.668 1 98.81 109 LEU B C 1
ATOM 2423 O O . LEU B 1 109 ? -5.762 -8.789 3.385 1 98.81 109 LEU B O 1
ATOM 2427 N N . LEU B 1 110 ? -4.957 -9.398 1.392 1 98.94 110 LEU B N 1
ATOM 2428 C CA . LEU B 1 110 ? -6.203 -9.234 0.649 1 98.94 110 LEU B CA 1
ATOM 2429 C C . LEU B 1 110 ? -6.379 -10.359 -0.365 1 98.94 110 LEU B C 1
ATOM 2431 O O . LEU B 1 110 ? -5.449 -10.68 -1.11 1 98.94 110 LEU B O 1
ATOM 2435 N N . VAL B 1 111 ? -7.484 -10.977 -0.327 1 98.88 111 VAL B N 1
ATOM 2436 C CA . VAL B 1 111 ? -7.859 -11.922 -1.375 1 98.88 111 VAL B CA 1
ATOM 2437 C C . VAL B 1 111 ? -8.773 -11.234 -2.387 1 98.88 111 VAL B C 1
ATOM 2439 O O . VAL B 1 111 ? -9.75 -10.586 -2.01 1 98.88 111 VAL B O 1
ATOM 2442 N N . THR B 1 112 ? -8.438 -11.32 -3.6 1 98.69 112 THR B N 1
ATOM 2443 C CA . THR B 1 112 ? -9.258 -10.742 -4.66 1 98.69 112 THR B CA 1
ATOM 2444 C C . THR B 1 112 ? -9.734 -11.82 -5.625 1 98.69 112 THR B C 1
ATOM 2446 O O . THR B 1 112 ? -9.172 -12.914 -5.668 1 98.69 112 THR B O 1
ATOM 2449 N N . ASP B 1 113 ? -10.742 -11.492 -6.336 1 97.44 113 ASP B N 1
ATOM 2450 C CA . ASP B 1 113 ? -11.102 -12.367 -7.449 1 97.44 113 ASP B CA 1
ATOM 2451 C C . ASP B 1 113 ? -10.219 -12.094 -8.664 1 97.44 113 ASP B C 1
ATOM 2453 O O . ASP B 1 113 ? -9.25 -11.336 -8.578 1 97.44 113 ASP B O 1
ATOM 2457 N N . GLU B 1 114 ? -10.484 -12.656 -9.734 1 95.06 114 GLU B N 1
ATOM 2458 C CA . GLU B 1 114 ? -9.656 -12.562 -10.938 1 95.06 114 GLU B CA 1
ATOM 2459 C C . GLU B 1 114 ? -9.703 -11.164 -11.539 1 95.06 114 GLU B C 1
ATOM 2461 O O . GLU B 1 114 ? -8.836 -10.797 -12.328 1 95.06 114 GLU B O 1
ATOM 2466 N N . GLN B 1 115 ? -10.742 -10.477 -11.203 1 96.19 115 GLN B N 1
ATOM 2467 C CA . GLN B 1 115 ? -10.906 -9.125 -11.734 1 96.19 115 GLN B CA 1
ATOM 2468 C C . GLN B 1 115 ? -10.359 -8.086 -10.758 1 96.19 115 GLN B C 1
ATOM 2470 O O . GLN B 1 115 ? -10.523 -6.879 -10.969 1 96.19 115 GLN B O 1
ATOM 2475 N N . PHE B 1 116 ? -9.773 -8.5 -9.719 1 98.25 116 PHE B N 1
ATOM 2476 C CA . PHE B 1 116 ? -9.078 -7.66 -8.75 1 98.25 116 PHE B CA 1
ATOM 2477 C C . PHE B 1 116 ? -10.07 -6.926 -7.859 1 98.25 116 PHE B C 1
ATOM 2479 O O . PHE B 1 116 ? -9.773 -5.832 -7.363 1 98.25 116 PHE B O 1
ATOM 2486 N N . ASN B 1 117 ? -11.258 -7.535 -7.758 1 98.12 117 ASN B N 1
ATOM 2487 C CA . ASN B 1 117 ? -12.188 -7.094 -6.723 1 98.12 117 ASN B CA 1
ATOM 2488 C C . ASN B 1 117 ? -11.836 -7.703 -5.367 1 98.12 117 ASN B C 1
ATOM 2490 O O . ASN B 1 117 ? -11.562 -8.898 -5.27 1 98.12 117 ASN B O 1
ATOM 2494 N N . ALA B 1 118 ? -11.914 -6.852 -4.402 1 98.62 118 ALA B N 1
ATOM 2495 C CA . ALA B 1 118 ? -11.648 -7.348 -3.057 1 98.62 118 ALA B CA 1
ATOM 2496 C C . ALA B 1 118 ? -12.727 -8.328 -2.605 1 98.62 118 ALA B C 1
ATOM 2498 O O . ALA B 1 118 ? -13.922 -8.039 -2.717 1 98.62 118 ALA B O 1
ATOM 2499 N N . LEU B 1 119 ? -12.312 -9.461 -2.109 1 98.38 119 LEU B N 1
ATOM 2500 C CA . LEU B 1 119 ? -13.258 -10.445 -1.608 1 98.38 119 LEU B CA 1
ATOM 2501 C C . LEU B 1 119 ? -13.258 -10.477 -0.084 1 98.38 119 LEU B C 1
ATOM 2503 O O . LEU B 1 119 ? -14.312 -10.422 0.545 1 98.38 119 LEU B O 1
ATOM 2507 N N . ILE B 1 120 ? -12.102 -10.508 0.506 1 98.75 120 ILE B N 1
ATOM 2508 C CA . ILE B 1 120 ? -11.953 -10.594 1.955 1 98.75 120 ILE B CA 1
ATOM 2509 C C . ILE B 1 120 ? -10.555 -10.125 2.361 1 98.75 120 ILE B C 1
ATOM 2511 O O . ILE B 1 120 ? -9.57 -10.445 1.698 1 98.75 120 ILE B O 1
ATOM 2515 N N . ALA B 1 121 ? -10.469 -9.305 3.387 1 98.88 121 ALA B N 1
ATOM 2516 C CA . ALA B 1 121 ? -9.203 -8.867 3.982 1 98.88 121 ALA B CA 1
ATOM 2517 C C . ALA B 1 121 ? -8.844 -9.727 5.191 1 98.88 121 ALA B C 1
ATOM 2519 O O . ALA B 1 121 ? -9.727 -10.281 5.852 1 98.88 121 ALA B O 1
ATOM 2520 N N . ILE B 1 122 ? -7.523 -9.844 5.441 1 98.69 122 ILE B N 1
ATOM 2521 C CA . ILE B 1 122 ? -7.031 -10.617 6.574 1 98.69 122 ILE B CA 1
ATOM 2522 C C . ILE B 1 122 ? -6.082 -9.766 7.41 1 98.69 122 ILE B C 1
ATOM 2524 O O . ILE B 1 122 ? -5.176 -9.125 6.875 1 98.69 122 ILE B O 1
ATOM 2528 N N . GLU B 1 123 ? -6.301 -9.68 8.68 1 97 123 GLU B N 1
ATOM 2529 C CA . GLU B 1 123 ? -5.434 -9.016 9.648 1 97 123 GLU B CA 1
ATOM 2530 C C . GLU B 1 123 ? -4.852 -10.016 10.641 1 97 123 GLU B C 1
ATOM 2532 O O . GLU B 1 123 ? -5.559 -10.891 11.133 1 97 123 GLU B O 1
ATOM 2537 N N . ILE B 1 124 ? -3.566 -9.852 10.844 1 95.06 124 ILE B N 1
ATOM 2538 C CA . ILE B 1 124 ? -2.881 -10.703 11.805 1 95.06 124 ILE B CA 1
ATOM 2539 C C . ILE B 1 124 ? -2.619 -9.93 13.094 1 95.06 124 ILE B C 1
ATOM 2541 O O . ILE B 1 124 ? -1.828 -8.984 13.109 1 95.06 124 ILE B O 1
ATOM 2545 N N . ASP B 1 125 ? -3.268 -10.328 14.172 1 89.62 125 ASP B N 1
ATOM 2546 C CA . ASP B 1 125 ? -3.154 -9.633 15.453 1 89.62 125 ASP B CA 1
ATOM 2547 C C . ASP B 1 125 ? -2.074 -10.273 16.328 1 89.62 125 ASP B C 1
ATOM 2549 O O . ASP B 1 125 ? -2.186 -11.438 16.703 1 89.62 125 ASP B O 1
ATOM 2553 N N . GLY B 1 126 ? -1.024 -9.57 16.469 1 79.5 126 GLY B N 1
ATOM 2554 C CA . GLY B 1 126 ? 0.045 -10.062 17.312 1 79.5 126 GLY B CA 1
ATOM 2555 C C . GLY B 1 126 ? -0.221 -9.859 18.797 1 79.5 126 GLY B C 1
ATOM 2556 O O . GLY B 1 126 ? -1.204 -9.211 19.172 1 79.5 126 GLY B O 1
ATOM 2557 N N . SER B 1 127 ? 0.553 -10.484 19.656 1 64.81 127 SER B N 1
ATOM 2558 C CA . SER B 1 127 ? 0.424 -10.445 21.109 1 64.81 127 SER B CA 1
ATOM 2559 C C . SER B 1 127 ? 0.464 -9.016 21.641 1 64.81 127 SER B C 1
ATOM 2561 O O . SER B 1 127 ? -0.192 -8.688 22.625 1 64.81 127 SER B O 1
ATOM 2563 N N . GLY B 1 128 ? 1.204 -8.133 20.984 1 62.72 128 GLY B N 1
ATOM 2564 C CA . GLY B 1 128 ? 1.352 -6.773 21.484 1 62.72 128 GLY B CA 1
ATOM 2565 C C . GLY B 1 128 ? 0.393 -5.789 20.828 1 62.72 128 GLY B C 1
ATOM 2566 O O . GLY B 1 128 ? 0.514 -4.578 21.016 1 62.72 128 GLY B O 1
ATOM 2567 N N . HIS B 1 129 ? -0.52 -6.242 20.094 1 61.25 129 HIS B N 1
ATOM 2568 C CA . HIS B 1 129 ? -1.377 -5.387 19.281 1 61.25 129 HIS B CA 1
ATOM 2569 C C . HIS B 1 129 ? -2.127 -4.375 20.141 1 61.25 129 HIS B C 1
ATOM 2571 O O . HIS B 1 129 ? -2.379 -3.25 19.703 1 61.25 129 HIS B O 1
ATOM 2577 N N . HIS B 1 130 ? -2.129 -4.66 21.422 1 61.44 130 HIS B N 1
ATOM 2578 C CA . HIS B 1 130 ? -2.922 -3.748 22.25 1 61.44 130 HIS B CA 1
ATOM 2579 C C . HIS B 1 130 ? -2.029 -2.846 23.094 1 61.44 130 HIS B C 1
ATOM 2581 O O . HIS B 1 130 ? -2.49 -2.25 24.062 1 61.44 130 HIS B O 1
ATOM 2587 N N . LEU B 1 131 ? -0.782 -2.717 22.531 1 56.34 131 LEU B N 1
ATOM 2588 C CA . LEU B 1 131 ? 0.118 -2.027 23.438 1 56.34 131 LEU B CA 1
ATOM 2589 C C . LEU B 1 131 ? 0.083 -0.521 23.203 1 56.34 131 LEU B C 1
ATOM 2591 O O . LEU B 1 131 ? 0.397 0.259 24.109 1 56.34 131 LEU B O 1
ATOM 2595 N N . THR B 1 132 ? -0.16 -0.094 21.953 1 64.88 132 THR B N 1
ATOM 2596 C CA . THR B 1 132 ? -0.277 1.35 21.797 1 64.88 132 THR B CA 1
ATOM 2597 C C . THR B 1 132 ? -1.685 1.823 22.141 1 64.88 132 THR B C 1
ATOM 2599 O O . THR B 1 132 ? -2.664 1.121 21.875 1 64.88 132 THR B O 1
ATOM 2602 N N . ASN B 1 133 ? -1.753 2.914 22.766 1 70.56 133 ASN B N 1
ATOM 2603 C CA . ASN B 1 133 ? -2.992 3.438 23.328 1 70.56 133 ASN B CA 1
ATOM 2604 C C . ASN B 1 133 ? -4.035 3.697 22.234 1 70.56 133 ASN B C 1
ATOM 2606 O O . ASN B 1 133 ? -5.227 3.797 22.531 1 70.56 133 ASN B O 1
ATOM 2610 N N . TYR B 1 134 ? -3.518 3.748 20.969 1 81.19 134 TYR B N 1
ATOM 2611 C CA . TYR B 1 134 ? -4.559 4.09 20.016 1 81.19 134 TYR B CA 1
ATOM 2612 C C . TYR B 1 134 ? -4.617 3.062 18.891 1 81.19 134 TYR B C 1
ATOM 2614 O O . TYR B 1 134 ? -5.367 3.23 17.922 1 81.19 134 TYR B O 1
ATOM 2622 N N . SER B 1 135 ? -3.941 2.02 19.031 1 84.56 135 SER B N 1
ATOM 2623 C CA . SER B 1 135 ? -3.975 0.955 18.031 1 84.56 135 SER B CA 1
ATOM 2624 C C . SER B 1 135 ? -5.383 0.396 17.859 1 84.56 135 SER B C 1
ATOM 2626 O O . SER B 1 135 ? -5.816 0.108 16.75 1 84.56 135 SER B O 1
AT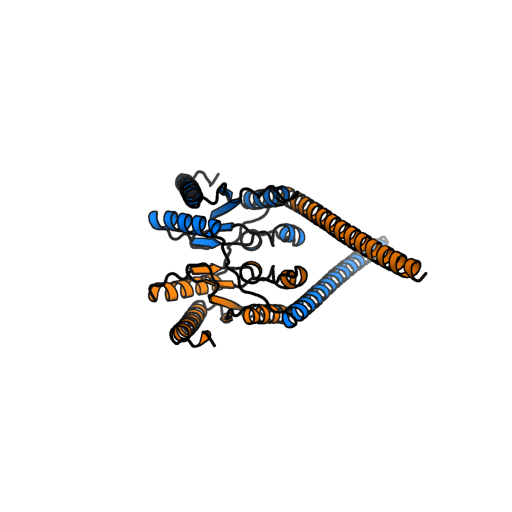OM 2628 N N . HIS B 1 136 ? -6.059 0.345 18.906 1 87.06 136 HIS B N 1
ATOM 2629 C CA . HIS B 1 136 ? -7.418 -0.184 18.875 1 87.06 136 HIS B CA 1
ATOM 2630 C C . HIS B 1 136 ? -8.367 0.757 18.141 1 87.06 136 HIS B C 1
ATOM 2632 O O . HIS B 1 136 ? -9.297 0.308 17.469 1 87.06 136 HIS B O 1
ATOM 2638 N N . ILE B 1 137 ? -8.078 2.021 18.234 1 91.69 137 ILE B N 1
ATOM 2639 C CA . ILE B 1 137 ? -8.898 3.018 17.547 1 91.69 137 ILE B CA 1
ATOM 2640 C C . ILE B 1 137 ? -8.711 2.898 16.047 1 91.69 137 ILE B C 1
ATOM 2642 O O . ILE B 1 137 ? -9.688 2.871 15.289 1 91.69 137 ILE B O 1
ATOM 2646 N N . ASN B 1 138 ? -7.465 2.811 15.641 1 91.69 138 ASN B N 1
ATOM 2647 C CA . ASN B 1 138 ? -7.164 2.627 14.227 1 91.69 138 ASN B CA 1
ATOM 2648 C C . ASN B 1 138 ? -7.773 1.335 13.688 1 91.69 138 ASN B C 1
ATOM 2650 O O . ASN B 1 138 ? -8.305 1.309 12.578 1 91.69 138 ASN B O 1
ATOM 2654 N N . ASP B 1 139 ? -7.75 0.358 14.477 1 92 139 ASP B N 1
ATOM 2655 C CA . ASP B 1 139 ? -8.289 -0.941 14.086 1 92 139 ASP B CA 1
ATOM 2656 C C . ASP B 1 139 ? -9.805 -0.873 13.898 1 92 139 ASP B C 1
ATOM 2658 O O . ASP B 1 139 ? -10.344 -1.457 12.961 1 92 139 ASP B O 1
ATOM 2662 N N . GLU B 1 140 ? -10.398 -0.225 14.82 1 94.44 140 GLU B N 1
ATOM 2663 C CA . GLU B 1 140 ? -11.844 -0.045 14.695 1 94.44 140 GLU B CA 1
ATOM 2664 C C . GLU B 1 140 ? -12.195 0.718 13.422 1 94.44 140 GLU B C 1
ATOM 2666 O O . GLU B 1 140 ? -13.141 0.358 12.719 1 94.44 140 GLU B O 1
ATOM 2671 N N . GLY B 1 141 ? -11.477 1.789 13.188 1 96 141 GLY B N 1
ATOM 2672 C CA . GLY B 1 141 ? -11.688 2.539 11.961 1 96 141 GLY B CA 1
ATOM 2673 C C . GLY B 1 141 ? -11.539 1.69 10.711 1 96 141 GLY B C 1
ATOM 2674 O O . GLY B 1 141 ? -12.375 1.768 9.805 1 96 141 GLY B O 1
ATOM 2675 N N . LYS B 1 142 ? -10.547 0.883 10.688 1 96.56 142 LYS B N 1
ATOM 2676 C CA . LYS B 1 142 ? -10.312 -0.026 9.57 1 96.56 142 LYS B CA 1
ATOM 2677 C C . LYS B 1 142 ? -11.484 -0.986 9.391 1 96.56 142 LYS B C 1
ATOM 2679 O O . LYS B 1 142 ? -11.977 -1.171 8.273 1 96.56 142 LYS B O 1
ATOM 2684 N N . THR B 1 143 ? -11.898 -1.528 10.469 1 97.06 143 THR B N 1
ATOM 2685 C CA . THR B 1 143 ? -13 -2.49 10.453 1 97.06 143 THR B CA 1
ATOM 2686 C C . THR B 1 143 ? -14.273 -1.847 9.922 1 97.06 143 THR B C 1
ATOM 2688 O O . THR B 1 143 ? -14.945 -2.406 9.047 1 97.06 143 THR B O 1
ATOM 2691 N N . LEU B 1 144 ? -14.531 -0.692 10.43 1 98 144 LEU B N 1
ATOM 2692 C CA . LEU B 1 144 ? -15.758 -0 10.047 1 98 144 LEU B CA 1
ATOM 2693 C C . LEU B 1 144 ? -15.719 0.413 8.586 1 98 144 LEU B C 1
ATOM 2695 O O . LEU B 1 144 ? -16.719 0.313 7.875 1 98 144 LEU B O 1
ATOM 2699 N N . ALA B 1 145 ? -14.617 0.88 8.109 1 98.56 145 ALA B N 1
ATOM 2700 C CA . ALA B 1 145 ? -14.469 1.289 6.719 1 98.56 145 ALA B CA 1
ATOM 2701 C C . ALA B 1 145 ? -14.688 0.109 5.773 1 98.56 145 ALA B C 1
ATOM 2703 O O . ALA B 1 145 ? -15.438 0.215 4.801 1 98.56 145 ALA B O 1
ATOM 2704 N N . LEU B 1 146 ? -14.094 -1.004 6.055 1 98.69 146 LEU B N 1
ATOM 2705 C CA . LEU B 1 146 ? -14.227 -2.207 5.238 1 98.69 146 LEU B CA 1
ATOM 2706 C C . LEU B 1 146 ? -15.672 -2.703 5.234 1 98.69 146 LEU B C 1
ATOM 2708 O O . LEU B 1 146 ? -16.219 -3.027 4.176 1 98.69 146 LEU B O 1
ATOM 2712 N N . ARG B 1 147 ? -16.219 -2.703 6.398 1 98.19 147 ARG B N 1
ATOM 2713 C CA . ARG B 1 147 ? -17.594 -3.15 6.527 1 98.19 147 ARG B CA 1
ATOM 2714 C C . ARG B 1 147 ? -18.531 -2.289 5.684 1 98.19 147 ARG B C 1
ATOM 2716 O O . ARG B 1 147 ? -19.391 -2.812 4.977 1 98.19 147 ARG B O 1
ATOM 2723 N N . SER B 1 148 ? -18.359 -1.031 5.793 1 98.12 148 SER B N 1
ATOM 2724 C CA . SER B 1 148 ? -19.219 -0.127 5.051 1 98.12 148 SER B CA 1
ATOM 2725 C C . SER B 1 148 ? -19.078 -0.329 3.547 1 98.12 148 SER B C 1
ATOM 2727 O O . SER B 1 148 ? -20 -0.031 2.785 1 98.12 148 SER B O 1
ATOM 2729 N N . ALA B 1 149 ? -17.953 -0.839 3.082 1 98.56 149 ALA B N 1
ATOM 2730 C CA . ALA B 1 149 ? -17.703 -1.082 1.666 1 98.56 149 ALA B CA 1
ATOM 2731 C C . ALA B 1 149 ? -18.094 -2.5 1.27 1 98.56 149 ALA B C 1
ATOM 2733 O O . ALA B 1 149 ? -17.922 -2.902 0.117 1 98.56 149 ALA B O 1
ATOM 2734 N N . GLY B 1 150 ? -18.5 -3.346 2.283 1 97.94 150 GLY B N 1
ATOM 2735 C CA . GLY B 1 150 ? -18.953 -4.707 2.023 1 97.94 150 GLY B CA 1
ATOM 2736 C C . GLY B 1 150 ? -17.812 -5.699 1.911 1 97.94 150 GLY B C 1
ATOM 2737 O O . GLY B 1 150 ? -17.953 -6.75 1.287 1 97.94 150 GLY B O 1
ATOM 2738 N N . ILE B 1 151 ? -16.672 -5.34 2.455 1 98.62 151 ILE B N 1
ATOM 2739 C CA . ILE B 1 151 ? -15.523 -6.234 2.402 1 98.62 151 ILE B CA 1
ATOM 2740 C C . ILE B 1 151 ? -15.312 -6.887 3.77 1 98.62 151 ILE B C 1
ATOM 2742 O O . ILE B 1 151 ? -14.977 -6.207 4.738 1 98.62 151 ILE B O 1
ATOM 2746 N N . PRO B 1 152 ? -15.508 -8.18 3.879 1 98.38 152 PRO B N 1
ATOM 2747 C CA . PRO B 1 152 ? -15.297 -8.867 5.16 1 98.38 152 PRO B CA 1
ATOM 2748 C C . PRO B 1 152 ? -13.844 -8.836 5.613 1 98.38 152 PRO B C 1
ATOM 2750 O O . PRO B 1 152 ? -12.93 -8.82 4.781 1 98.38 152 PRO B O 1
ATOM 2753 N N . LEU B 1 153 ? -13.711 -8.844 6.934 1 98.38 153 LEU B N 1
ATOM 2754 C CA . LEU B 1 153 ? -12.383 -8.844 7.551 1 98.38 153 LEU B CA 1
ATOM 2755 C C . LEU B 1 153 ? -12.195 -10.07 8.43 1 98.38 153 LEU B C 1
ATOM 2757 O O . LEU B 1 153 ? -12.969 -10.297 9.367 1 98.38 153 LEU B O 1
ATOM 2761 N N . LEU B 1 154 ? -11.234 -10.898 8.062 1 98.19 154 LEU B N 1
ATOM 2762 C CA . LEU B 1 154 ? -10.828 -12.031 8.883 1 98.19 154 LEU B CA 1
ATOM 2763 C C . LEU B 1 154 ? -9.688 -11.648 9.82 1 98.19 154 LEU B C 1
ATOM 2765 O O . LEU B 1 154 ? -8.625 -11.211 9.359 1 98.19 154 LEU B O 1
ATOM 2769 N N . ARG B 1 155 ? -9.844 -11.75 11.094 1 96 155 ARG B N 1
ATOM 2770 C CA . ARG B 1 155 ? -8.789 -11.5 12.062 1 96 155 ARG B CA 1
ATOM 2771 C C . ARG B 1 155 ? -8.18 -12.805 12.562 1 96 155 ARG B C 1
ATOM 2773 O O . ARG B 1 155 ? -8.906 -13.727 12.938 1 96 155 ARG B O 1
ATOM 2780 N N . VAL B 1 156 ? -6.914 -12.828 12.469 1 95.88 156 VAL B N 1
ATOM 2781 C CA . VAL B 1 156 ? -6.156 -14.008 12.867 1 95.88 156 VAL B CA 1
ATOM 2782 C C . VAL B 1 156 ? -5.273 -13.672 14.07 1 95.88 156 VAL B C 1
ATOM 2784 O O . VAL B 1 156 ? -4.488 -12.727 14.031 1 95.88 156 VAL B O 1
ATOM 2787 N N . ALA B 1 157 ? -5.348 -14.422 15.125 1 90.81 157 ALA B N 1
ATOM 2788 C CA . ALA B 1 157 ? -4.539 -14.203 16.328 1 90.81 157 ALA B CA 1
ATOM 2789 C C . ALA B 1 157 ? -3.154 -14.828 16.172 1 90.81 157 ALA B C 1
ATOM 2791 O O . ALA B 1 157 ? -3.033 -15.992 15.797 1 90.81 157 ALA B O 1
ATOM 2792 N N . ALA B 1 158 ? -2.104 -13.992 16.391 1 88.12 158 ALA B N 1
ATOM 2793 C CA . ALA B 1 158 ? -0.73 -14.492 16.406 1 88.12 158 ALA B CA 1
ATOM 2794 C C . ALA B 1 158 ? -0.168 -14.5 17.828 1 88.12 158 ALA B C 1
ATOM 2796 O O . ALA B 1 158 ? 0.482 -13.547 18.25 1 88.12 158 ALA B O 1
ATOM 2797 N N . ARG B 1 159 ? -0.392 -15.344 18.797 1 75 159 ARG B N 1
ATOM 2798 C CA . ARG B 1 159 ? 0.009 -15.375 20.203 1 75 159 ARG B CA 1
ATOM 2799 C C . ARG B 1 159 ? 1.486 -15.727 20.344 1 75 159 ARG B C 1
ATOM 2801 O O . ARG B 1 159 ? 2.193 -15.148 21.172 1 75 159 ARG B O 1
ATOM 2808 N N . GLN B 1 160 ? 1.999 -16.766 19.891 1 66.56 160 GLN B N 1
ATOM 2809 C CA . GLN B 1 160 ? 3.338 -17.266 20.172 1 66.56 160 GLN B CA 1
ATOM 2810 C C . GLN B 1 160 ? 4.09 -17.578 18.875 1 66.56 160 GLN B C 1
ATOM 2812 O O . GLN B 1 160 ? 4.891 -18.5 18.828 1 66.56 160 GLN B O 1
ATOM 2817 N N . ASP B 1 161 ? 4.094 -16.594 18.047 1 67.69 161 ASP B N 1
ATOM 2818 C CA . ASP B 1 161 ? 4.801 -16.875 16.797 1 67.69 161 ASP B CA 1
ATOM 2819 C C . ASP B 1 161 ? 4.586 -18.312 16.359 1 67.69 161 ASP B C 1
ATOM 2821 O O . ASP B 1 161 ? 5.543 -19.031 16.047 1 67.69 161 ASP B O 1
ATOM 2825 N N . ASN B 1 162 ? 3.496 -18.656 16.531 1 85.88 162 ASN B N 1
ATOM 2826 C CA . ASN B 1 162 ? 3.107 -19.984 16.047 1 85.88 162 ASN B CA 1
ATOM 2827 C C . ASN B 1 162 ? 2.531 -19.906 14.633 1 85.88 162 ASN B C 1
ATOM 2829 O O . ASN B 1 162 ? 1.322 -19.75 14.461 1 85.88 162 ASN B O 1
ATOM 2833 N N . HIS B 1 163 ? 3.385 -20.125 13.688 1 93.81 163 HIS B N 1
ATOM 2834 C CA . HIS B 1 163 ? 3.037 -20.016 12.273 1 93.81 163 HIS B CA 1
ATOM 2835 C C . HIS B 1 163 ? 1.993 -21.062 11.883 1 93.81 163 HIS B C 1
ATOM 2837 O O . HIS B 1 163 ? 1.13 -20.797 11.047 1 93.81 163 HIS B O 1
ATOM 2843 N N . GLU B 1 164 ? 2.057 -22.172 12.562 1 94.88 164 GLU B N 1
ATOM 2844 C CA . GLU B 1 164 ? 1.106 -23.219 12.234 1 94.88 164 GLU B CA 1
ATOM 2845 C C . GLU B 1 164 ? -0.311 -22.844 12.648 1 94.88 164 GLU B C 1
ATOM 2847 O O . GLU B 1 164 ? -1.276 -23.156 11.953 1 94.88 164 GLU B O 1
ATOM 2852 N N . ASP B 1 165 ? -0.356 -22.219 13.758 1 95.25 165 ASP B N 1
ATOM 2853 C CA . ASP B 1 165 ? -1.661 -21.766 14.234 1 95.25 165 ASP B CA 1
ATOM 2854 C C . ASP B 1 165 ? -2.234 -20.688 13.312 1 95.25 165 ASP B C 1
ATOM 2856 O O . ASP B 1 165 ? -3.436 -20.688 13.031 1 95.25 165 ASP B O 1
ATOM 2860 N N . ILE B 1 166 ? -1.427 -19.812 12.82 1 96.62 166 ILE B N 1
ATOM 2861 C CA . ILE B 1 166 ? -1.835 -18.781 11.883 1 96.62 166 ILE B CA 1
ATOM 2862 C C . ILE B 1 166 ? -2.355 -19.422 10.602 1 96.62 166 ILE B C 1
ATOM 2864 O O . ILE B 1 166 ? -3.426 -19.047 10.109 1 96.62 166 ILE B O 1
ATOM 2868 N N . LYS B 1 167 ? -1.613 -20.391 10.133 1 97.81 167 LYS B N 1
ATOM 2869 C CA . LYS B 1 167 ? -2.02 -21.078 8.914 1 97.81 167 LYS B CA 1
ATOM 2870 C C . LYS B 1 167 ? -3.379 -21.75 9.086 1 97.81 167 LYS B C 1
ATOM 2872 O O . LYS B 1 167 ? -4.23 -21.688 8.195 1 97.81 167 LYS B O 1
ATOM 2877 N N . ARG B 1 168 ? -3.549 -22.359 10.234 1 97.44 168 ARG B N 1
ATOM 2878 C CA . ARG B 1 168 ? -4.801 -23.047 10.516 1 97.44 168 ARG B CA 1
ATOM 2879 C C . ARG B 1 168 ? -5.973 -22.078 10.547 1 97.44 168 ARG B C 1
ATOM 2881 O O . ARG B 1 168 ? -7.039 -22.359 10 1 97.44 168 ARG B O 1
ATOM 2888 N N . GLN B 1 169 ? -5.785 -21 11.219 1 97.44 169 GLN B N 1
ATOM 2889 C CA . GLN B 1 169 ? -6.848 -20.016 11.336 1 97.44 169 GLN B CA 1
ATOM 2890 C C . GLN B 1 169 ? -7.207 -19.422 9.969 1 97.44 169 GLN B C 1
ATOM 2892 O O . GLN B 1 169 ? -8.383 -19.234 9.664 1 97.44 169 GLN B O 1
ATOM 2897 N N . VAL B 1 170 ? -6.168 -19.156 9.148 1 98.56 170 VAL B N 1
ATOM 2898 C CA . VAL B 1 170 ? -6.398 -18.609 7.816 1 98.56 170 VAL B CA 1
ATOM 2899 C C . VAL B 1 170 ? -7.16 -19.625 6.965 1 98.56 170 VAL B C 1
ATOM 2901 O O . VAL B 1 170 ? -8.141 -19.266 6.305 1 98.56 170 VAL B O 1
ATOM 2904 N N . ARG B 1 171 ? -6.715 -20.844 7.023 1 98.62 171 ARG B N 1
ATOM 2905 C CA . ARG B 1 171 ? -7.367 -21.891 6.25 1 98.62 171 ARG B CA 1
ATOM 2906 C C . ARG B 1 171 ? -8.836 -22.031 6.637 1 98.62 171 ARG B C 1
ATOM 2908 O O . ARG B 1 171 ? -9.719 -21.984 5.777 1 98.62 171 ARG B O 1
ATOM 2915 N N . LYS B 1 172 ? -9.055 -22.141 7.922 1 98.56 172 LYS B N 1
ATOM 2916 C CA . LYS B 1 172 ? -10.422 -22.281 8.422 1 98.56 172 LYS B CA 1
ATOM 2917 C C . LYS B 1 172 ? -11.281 -21.094 8.031 1 98.56 172 LYS B C 1
ATOM 2919 O O . LYS B 1 172 ? -12.398 -21.25 7.543 1 98.56 172 LYS B O 1
ATOM 2924 N N . GLY B 1 173 ? -10.766 -19.891 8.25 1 98.56 173 GLY B N 1
ATOM 2925 C CA . GLY B 1 173 ? -11.508 -18.672 7.945 1 98.56 173 GLY B CA 1
ATOM 2926 C C . GLY B 1 173 ? -11.859 -18.547 6.477 1 98.56 173 GLY B C 1
ATOM 2927 O O . GLY B 1 173 ? -12.984 -18.188 6.133 1 98.56 173 GLY B O 1
ATOM 2928 N N . LEU B 1 174 ? -10.898 -18.844 5.617 1 98.5 174 LEU B N 1
ATOM 2929 C CA . LEU B 1 174 ? -11.133 -18.703 4.184 1 98.5 174 LEU B CA 1
ATOM 2930 C C . LEU B 1 174 ? -12.078 -19.797 3.68 1 98.5 174 LEU B C 1
ATOM 2932 O O . LEU B 1 174 ? -12.922 -19.531 2.818 1 98.5 174 LEU B O 1
ATOM 2936 N N . GLU B 1 175 ? -11.922 -20.984 4.195 1 97.75 175 GLU B N 1
ATOM 2937 C CA . GLU B 1 175 ? -12.82 -22.062 3.807 1 97.75 175 GLU B CA 1
ATOM 2938 C C . GLU B 1 175 ? -14.266 -21.734 4.184 1 97.75 175 GLU B C 1
ATOM 2940 O O . GLU B 1 175 ? -15.188 -21.953 3.395 1 97.75 175 GLU B O 1
ATOM 2945 N N . GLN B 1 176 ? -14.438 -21.172 5.363 1 97.62 176 GLN B N 1
ATOM 2946 C CA . GLN B 1 176 ? -15.766 -20.766 5.801 1 97.62 176 GLN B CA 1
ATOM 2947 C C . GLN B 1 176 ? -16.312 -19.641 4.918 1 97.62 176 GLN B C 1
ATOM 2949 O O . GLN B 1 176 ? -17.484 -19.641 4.555 1 97.62 176 GLN B O 1
ATOM 2954 N N . PHE B 1 177 ? -15.516 -18.734 4.602 1 97.81 177 PHE B N 1
ATOM 2955 C CA . PHE B 1 177 ? -15.914 -17.609 3.764 1 97.81 177 PHE B CA 1
ATOM 2956 C C . PHE B 1 177 ? -16.391 -18.078 2.398 1 97.81 177 PHE B C 1
ATOM 2958 O O . PHE B 1 177 ? -17.453 -17.672 1.922 1 97.81 177 PHE B O 1
ATOM 2965 N N . PHE B 1 178 ? -15.578 -18.953 1.779 1 96.44 178 PHE B N 1
ATOM 2966 C CA . PHE B 1 178 ? -15.898 -19.391 0.426 1 96.44 178 PHE B CA 1
ATOM 2967 C C . PHE B 1 178 ? -17.094 -20.344 0.432 1 96.44 178 PHE B C 1
ATOM 2969 O O . PHE B 1 178 ? -17.844 -20.406 -0.538 1 96.44 178 PHE B O 1
ATOM 2976 N N . ALA B 1 179 ? -17.25 -21.109 1.534 1 94.69 179 ALA B N 1
ATOM 2977 C CA . ALA B 1 179 ? -18.422 -21.969 1.66 1 94.69 179 ALA B CA 1
ATOM 2978 C C . ALA B 1 179 ? -19.703 -21.141 1.719 1 94.69 179 ALA B C 1
ATOM 2980 O O . ALA B 1 179 ? -20.719 -21.5 1.112 1 94.69 179 ALA B O 1
ATOM 2981 N N . LYS B 1 180 ? -19.688 -20.062 2.406 1 92.06 180 LYS B N 1
ATOM 2982 C CA . LYS B 1 180 ? -20.844 -19.172 2.541 1 92.06 180 LYS B CA 1
ATOM 2983 C C . LYS B 1 180 ? -21.141 -18.453 1.229 1 92.06 180 LYS B C 1
ATOM 2985 O O . LYS B 1 180 ? -22.297 -18.156 0.919 1 92.06 180 LYS B O 1
ATOM 2990 N N . ARG B 1 181 ? -20.188 -18.109 0.482 1 86 181 ARG B N 1
ATOM 2991 C CA . ARG B 1 181 ? -20.344 -17.391 -0.781 1 86 181 ARG B CA 1
ATOM 2992 C C . ARG B 1 181 ? -21 -18.266 -1.837 1 86 181 ARG B C 1
ATOM 2994 O O . ARG B 1 181 ? -21.797 -17.781 -2.648 1 86 181 ARG B O 1
ATOM 3001 N N . VAL B 1 182 ? -20.656 -19.484 -1.863 1 76.06 182 VAL B N 1
ATOM 3002 C CA . VAL B 1 182 ? -21.266 -20.406 -2.809 1 76.06 182 VAL B CA 1
ATOM 3003 C C . VAL B 1 182 ? -22.734 -20.609 -2.461 1 76.06 182 VAL B C 1
ATOM 3005 O O . VAL B 1 182 ? -23.578 -20.719 -3.354 1 76.06 182 VAL B O 1
ATOM 3008 N N . ASN B 1 183 ? -23.062 -20.562 -1.176 1 72.31 183 ASN B N 1
ATOM 3009 C CA . ASN B 1 183 ? -24.438 -20.797 -0.74 1 72.31 183 ASN B CA 1
ATOM 3010 C C . ASN B 1 183 ? -25.281 -19.531 -0.838 1 72.31 183 ASN B C 1
ATOM 3012 O O . ASN B 1 183 ? -26.484 -19.562 -0.599 1 72.31 183 ASN B O 1
ATOM 3016 N N . GLY B 1 184 ? -24.812 -18.453 -1.6 1 62.88 184 GLY B N 1
ATOM 3017 C CA . GLY B 1 184 ? -25.578 -17.234 -1.824 1 62.88 184 GLY B CA 1
ATOM 3018 C C . GLY B 1 184 ? -25.766 -16.406 -0.565 1 62.88 184 GLY B C 1
ATOM 3019 O O . GLY B 1 184 ? -26.625 -15.531 -0.52 1 62.88 184 GLY B O 1
ATOM 3020 N N . GLU B 1 185 ? -25.234 -16.641 0.484 1 49.34 185 GLU B N 1
ATOM 3021 C CA . GLU B 1 185 ? -25.5 -16 1.766 1 49.34 185 GLU B CA 1
ATOM 3022 C C . GLU B 1 185 ? -24.859 -14.617 1.834 1 49.34 185 GLU B C 1
ATOM 3024 O O . GLU B 1 185 ? -25.344 -13.742 2.559 1 49.34 185 GLU B O 1
ATOM 3029 N N . PHE B 1 186 ? -23.984 -14.289 1.129 1 48.66 186 PHE B N 1
ATOM 3030 C CA . PHE B 1 186 ? -23.406 -12.961 1.231 1 48.66 186 PHE B CA 1
ATOM 3031 C C . PHE B 1 186 ? -24.172 -11.961 0.374 1 48.66 186 PHE B C 1
ATOM 3033 O O . PHE B 1 186 ? -23.922 -10.758 0.446 1 48.66 186 PHE B O 1
ATOM 3040 N N . MET B 1 187 ? -25.094 -12.266 -0.572 1 40.38 187 MET B N 1
ATOM 3041 C CA . MET B 1 187 ? -25.844 -11.352 -1.425 1 40.38 187 MET B CA 1
ATOM 3042 C C . MET B 1 187 ? -27.031 -10.758 -0.675 1 40.38 187 MET B C 1
ATOM 3044 O O . MET B 1 187 ? -27.875 -10.07 -1.268 1 40.38 187 MET B O 1
ATOM 3048 N N . LYS B 1 188 ? -27.406 -11.016 0.504 1 30.41 188 LYS B N 1
ATOM 3049 C CA . LYS B 1 188 ? -28.516 -10.25 1.076 1 30.41 188 LYS B CA 1
ATOM 3050 C C . LYS B 1 188 ? -28.016 -9.016 1.807 1 30.41 188 LYS B C 1
ATOM 3052 O O . LYS B 1 188 ? -26.969 -9.055 2.473 1 30.41 188 LYS B O 1
#

Radius of gyration: 25.84 Å; Cα contacts (8 Å, |Δi|>4): 538; chains: 2; bounding box: 83×77×73 Å

Nearest PDB structures (foldseek):
  4y7k-assembly1_E  TM=6.229E-01  e=3.196E-01  Methanosarcina acetivorans C2A
  2b99-assembly1_A  TM=6.101E-01  e=3.408E-01  Methanocaldococcus jannaschii
  5im5-assembly1_K  TM=6.484E-01  e=1.013E+00  Methanocaldococcus jannaschii DSM 2661
  1ki9-assembly1_B  TM=7.012E-01  e=1.395E+00  Methanothermococcus thermolithotrophicus
  6pk5-assembly2_F  TM=7.164E-01  e=4.422E+00  Methanotorris igneus

Foldseek 3Di:
DCVVVVVVVVVVVVVVVVVVVVVVVVVVVVVVVVVVVVVVVVVVVPVVDDDDDDDLDDPLLVLLQVLLVVLCVVVVFDKDKDAFAFPLVQADDPDPVVSVLRRRPTFGMFIAHPVRHTAETEHEQEPCCVVDPCSVVNVVVVCVRCVVVLHYYHYAYCYPVPSVSSSVSSNVVVVVSVVCVVVVNSVD/DCVVVVVVVVVVVVVVVVVVVVVVVVVVVVVVVVVVVVVVVVVVVPVVDDDDDDDLDDPLLVLLQVLLVVLCVVVVFDKDKDAFAFPLVQDDDPDPVVSVLRRRPTFGMFIAHPVRHTAETEHEQEPCCVVDPCSVVNVVVVCVRCVVVLHYYHYAYCYPVPSVSSSVSSNVVVVVSVVCVVVVNSVD

Secondary structure (DSSP, 8-state):
--HHHHHHHHHHHHHHHHHHHHHHHHHHHHHHHHHHHHHHHHHHHHHT---EE--SS-HHHHHHHHHHHHHHHHTT---EEEEEEEGGGTEE-SSHHHHHHHHT-EEEEEEE-TT--EEEEEEEEETTTT-STTHHHHHHHHHHHHHHTT--EEEEEESSS-HHHHHHHHHHHHHHHHHHHHTTGGG-/--HHHHHHHHHHHHHHHHHHHHHHHHHHHHHHHHHHHHHHHHHHHHHT---EE--SS-HHHHHHHHHHHHHHHHTT---EEEEEEEGGGTEE-SSHHHHHHHHT-EEEEEEE-TT--EEEEEEEEETTTT-STTHHHHHHHHHHHHHHTT--EEEEEESSS-HHHHHHHHHHHHHHHHHHHHTTGGG-

InterPro domains:
  IPR024402 Domain of unknown function DUF2726 [PF10881] (54-170)

pLDDT: mean 90.82, std 12.09, range [30.06, 98.94]

Sequence (376 aa):
MQFPVIITGISIFLLLGIFGMVRQQWRAQKRKRFKKTQAEENLRIVRENRYQAKKICNANERAAYTAACAVIWERQRKERVFVQVSLGEIIMHPHGRVHAAINSKRVDLLVTDEQFNALIAIEIDGSGHHLTNYSHINDEGKTLALRSAGIPLLRVAARQDNHEDIKRQVRKGLEQFFAKRVNGEFMKMQFPVIITGISIFLLLGIFGMVRQQWRAQKRKRFKKTQAEENLRIVRENRYQAKKICNANERAAYTAACAVIWERQRKERVFVQVSLGEIIMHPHGRVHAAINSKRVDLLVTDEQFNALIAIEIDGSGHHLTNYSHINDEGKTLALRSAGIPLLRVAARQDNHEDIKRQVRKGLEQFFAKRVNGEFMK

Solvent-accessible surface area (backbone atoms only — not comparable to full-atom values): 19696 Å² total; per-residue (Å²): 134,75,61,63,59,54,56,52,50,53,52,50,51,49,48,52,49,48,49,51,49,52,51,51,51,48,52,52,50,51,50,51,50,49,52,40,52,51,35,51,51,31,28,52,50,40,72,74,50,70,32,39,60,40,49,59,47,54,71,64,54,47,31,34,50,54,26,47,50,47,52,36,52,76,68,73,53,67,56,41,74,38,61,48,38,36,41,48,46,36,34,46,42,93,51,61,71,65,28,58,57,40,32,79,41,65,36,52,29,35,34,21,42,79,76,33,38,72,56,37,36,34,38,74,40,44,74,63,55,75,67,50,95,41,44,61,46,48,49,48,30,52,52,50,39,32,49,52,32,70,32,50,74,46,78,36,70,36,76,69,84,43,50,65,59,34,23,51,46,40,37,53,52,50,52,51,52,54,54,41,52,75,70,56,62,70,80,114,133,76,61,64,59,55,54,51,50,52,50,50,52,50,50,51,50,50,50,50,49,52,50,51,50,49,52,52,52,51,50,53,50,49,53,39,52,50,35,51,50,30,28,51,50,39,73,75,50,71,33,39,61,41,49,58,50,55,73,64,53,46,32,34,50,52,26,47,51,48,54,36,52,75,68,74,52,66,57,43,75,39,61,48,37,36,41,47,45,38,33,46,44,93,51,61,72,64,28,57,56,42,32,78,40,65,36,52,29,37,35,22,43,79,75,32,37,72,55,36,35,35,39,75,40,47,72,62,55,76,66,49,95,42,44,60,46,49,48,49,29,52,52,50,39,33,49,53,33,71,32,49,77,47,78,36,71,36,76,71,83,42,48,67,58,32,23,49,48,41,37,53,52,51,51,53,52,56,54,40,51,74,70,55,61,70,79,112